Protein AF-A0A7C5K1Y5-F1 (afdb_monomer)

InterPro domains:
  IPR007197 Radical SAM [PF04055] (122-195)
  IPR007197 Radical SAM [SFLDS00029] (122-198)
  IPR013785 Aldolase-type TIM barrel [G3DSA:3.20.20.70] (110-202)
  IPR050377 Radical SAM PqqA peptide cyclase/Mycofactocin maturase MftC-like [PTHR11228] (97-195)
  IPR058240 Radical SAM superfamily [SSF102114] (110-197)

Sequence (202 aa):
MMRIKLPNSYFEESDNSIRLIWRNTLYADFEKSLLEKAIKRKFKIKPEISVEDGYLTVNTENEEIEKFVAFLIQSHLGEFLKSKYTRRKVLYIHEGMGVPLLGYNGFGLIDRGTNLIQVRGSTGCNLSCIFCSVDEGPYSRTRLLDYVVDVDYLLKWFDEVARFKGKGLEAHLDGQGEPLLYPFIVELVQGLRENPNVSVIS

Organism: Thermococcus litoralis (NCBI:txid2265)

Mean predicted aligned error: 4.27 Å

Structure (mmCIF, N/CA/C/O backbone):
data_AF-A0A7C5K1Y5-F1
#
_entry.id   AF-A0A7C5K1Y5-F1
#
loop_
_atom_site.group_PDB
_atom_site.id
_atom_site.type_symbol
_atom_site.label_atom_id
_atom_site.label_alt_id
_atom_site.label_comp_id
_atom_site.label_asym_id
_atom_site.label_entity_id
_atom_site.label_seq_id
_atom_site.pdbx_PDB_ins_code
_atom_site.Cartn_x
_atom_site.Cartn_y
_atom_site.Cartn_z
_atom_site.occupancy
_atom_site.B_iso_or_equiv
_atom_site.auth_seq_id
_atom_site.auth_comp_id
_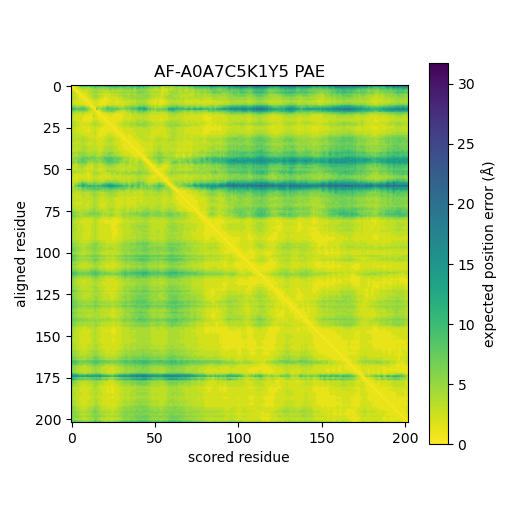atom_site.auth_asym_id
_atom_site.auth_atom_id
_atom_site.pdbx_PDB_model_num
ATOM 1 N N . MET A 1 1 ? 18.154 -16.530 -24.074 1.00 73.25 1 MET A N 1
ATOM 2 C CA . MET A 1 1 ? 17.463 -15.266 -23.721 1.00 73.25 1 MET A CA 1
ATOM 3 C C . MET A 1 1 ? 17.181 -15.306 -22.228 1.00 73.25 1 MET A C 1
ATOM 5 O O . MET A 1 1 ? 16.604 -16.293 -21.783 1.00 73.25 1 MET A O 1
ATOM 9 N N . MET A 1 2 ? 17.622 -14.319 -21.441 1.00 84.06 2 MET A N 1
ATOM 10 C CA . MET A 1 2 ? 17.370 -14.338 -19.990 1.00 84.06 2 MET A CA 1
ATOM 11 C C . MET A 1 2 ? 15.962 -13.827 -19.673 1.00 84.06 2 MET A C 1
ATOM 13 O O . MET A 1 2 ? 15.481 -12.912 -20.342 1.00 84.06 2 MET A O 1
ATOM 17 N N . ARG A 1 3 ? 15.337 -14.383 -18.628 1.00 88.19 3 ARG A N 1
ATOM 18 C CA . ARG A 1 3 ? 14.020 -13.973 -18.120 1.00 88.19 3 ARG A CA 1
ATOM 19 C C . ARG A 1 3 ? 14.159 -13.498 -16.680 1.00 88.19 3 ARG A C 1
ATOM 21 O O . ARG A 1 3 ? 14.550 -14.275 -15.820 1.00 88.19 3 ARG A O 1
ATOM 28 N N . ILE A 1 4 ? 13.802 -12.248 -16.418 1.00 86.62 4 ILE A N 1
ATOM 29 C CA . ILE A 1 4 ? 13.920 -11.610 -15.106 1.00 86.62 4 ILE A CA 1
ATOM 30 C C . ILE A 1 4 ? 12.525 -11.463 -14.497 1.00 86.62 4 ILE A C 1
ATOM 32 O O . ILE A 1 4 ? 11.588 -11.003 -15.158 1.00 86.62 4 ILE A O 1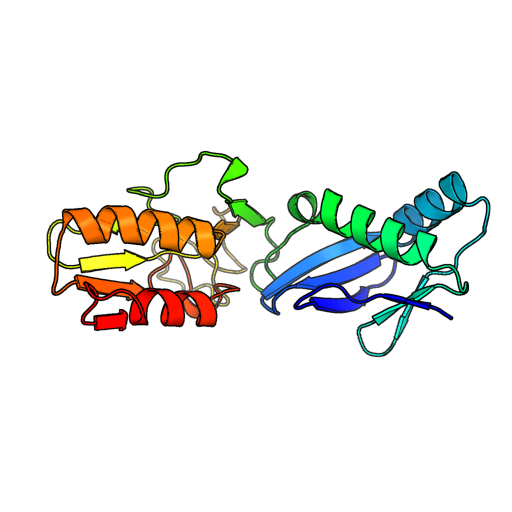
ATOM 36 N N . LYS A 1 5 ? 12.390 -11.824 -13.217 1.00 87.94 5 LYS A N 1
ATOM 37 C CA . LYS A 1 5 ? 11.168 -11.630 -12.429 1.00 87.94 5 LYS A CA 1
ATOM 38 C C . LYS A 1 5 ? 11.516 -11.160 -11.023 1.00 87.94 5 LYS A C 1
ATOM 40 O O . LYS A 1 5 ? 12.382 -11.739 -10.376 1.00 87.94 5 LYS A O 1
ATOM 45 N N . LEU A 1 6 ? 10.825 -10.127 -10.543 1.00 88.56 6 LEU A N 1
ATOM 46 C CA . LEU A 1 6 ? 10.972 -9.659 -9.165 1.00 88.56 6 LEU A CA 1
ATOM 47 C C . LEU A 1 6 ? 9.906 -10.302 -8.255 1.00 88.56 6 LEU A C 1
ATOM 49 O O . LEU A 1 6 ? 8.839 -10.703 -8.742 1.00 88.56 6 LEU A O 1
ATOM 53 N N . PRO A 1 7 ? 10.151 -10.404 -6.937 1.00 89.69 7 PRO A N 1
ATOM 54 C CA . PRO A 1 7 ? 9.187 -10.977 -6.001 1.00 89.69 7 PRO A CA 1
ATOM 55 C C . PRO A 1 7 ? 7.825 -10.276 -6.055 1.00 89.69 7 PRO A C 1
ATOM 57 O O . PRO A 1 7 ? 7.751 -9.048 -6.088 1.00 89.69 7 PRO A O 1
ATOM 60 N N . ASN A 1 8 ? 6.745 -11.064 -6.031 1.00 92.62 8 ASN A N 1
ATOM 61 C CA . ASN A 1 8 ? 5.361 -10.571 -6.033 1.00 92.62 8 ASN A CA 1
ATOM 62 C C . ASN A 1 8 ? 5.063 -9.568 -7.160 1.00 92.62 8 ASN A C 1
ATOM 64 O O . ASN A 1 8 ? 4.334 -8.592 -6.964 1.00 92.62 8 ASN A O 1
ATOM 68 N N . SER A 1 9 ? 5.661 -9.788 -8.331 1.00 95.00 9 SER A N 1
ATOM 69 C CA . SER A 1 9 ? 5.542 -8.882 -9.467 1.00 95.00 9 SER A CA 1
ATOM 70 C C . SER A 1 9 ? 5.491 -9.610 -10.807 1.00 95.00 9 SER A C 1
ATOM 72 O O . SER A 1 9 ? 5.842 -10.791 -10.912 1.00 95.00 9 SER A O 1
ATOM 74 N N . TYR A 1 10 ? 5.066 -8.873 -11.825 1.00 95.25 10 TYR A N 1
ATOM 75 C CA . TYR A 1 10 ? 5.173 -9.236 -13.232 1.00 95.25 10 TYR A CA 1
ATOM 76 C C . TYR A 1 10 ? 5.361 -7.972 -14.073 1.00 95.25 10 TYR A C 1
ATOM 78 O O . TYR A 1 10 ? 5.126 -6.859 -13.601 1.00 95.25 10 TYR A O 1
ATOM 86 N N . PHE A 1 11 ? 5.805 -8.146 -15.311 1.00 95.38 11 PHE A N 1
ATOM 87 C CA . PHE A 1 11 ? 6.021 -7.057 -16.254 1.00 95.38 11 PHE A CA 1
ATOM 88 C C . PHE A 1 11 ? 4.914 -6.995 -17.312 1.00 95.38 11 PHE A C 1
ATOM 90 O O . PHE A 1 11 ? 4.388 -8.021 -17.731 1.00 95.38 11 PHE A O 1
ATOM 97 N N . GLU A 1 12 ? 4.581 -5.792 -17.762 1.00 95.00 12 GLU A N 1
ATOM 98 C CA . GLU A 1 12 ? 3.696 -5.514 -18.893 1.00 95.00 12 GLU A CA 1
ATOM 99 C C . GLU A 1 12 ? 4.423 -4.597 -19.885 1.00 95.00 12 GLU A C 1
ATOM 101 O O . GLU A 1 12 ? 5.222 -3.733 -19.503 1.00 95.00 12 GLU A O 1
ATOM 106 N N . GLU A 1 13 ? 4.144 -4.770 -21.173 1.00 91.75 13 GLU A N 1
ATOM 107 C CA . GLU A 1 13 ? 4.670 -3.896 -22.218 1.00 91.75 13 GLU A CA 1
ATOM 108 C C . GLU A 1 13 ? 3.829 -2.617 -22.322 1.00 91.75 13 GLU A C 1
ATOM 110 O O . GLU A 1 13 ? 2.600 -2.664 -22.278 1.00 91.75 13 GLU A O 1
ATOM 115 N N . SER A 1 14 ? 4.484 -1.460 -22.435 1.00 85.69 14 SER A N 1
ATOM 116 C CA . SER A 1 14 ? 3.811 -0.161 -22.486 1.00 85.69 14 SER A CA 1
ATOM 117 C C . SER A 1 14 ? 4.550 0.782 -23.432 1.00 85.69 14 SER A C 1
ATOM 119 O O . SER A 1 14 ? 5.413 1.528 -22.987 1.00 85.69 14 SER A O 1
ATOM 121 N N . ASP A 1 15 ? 4.210 0.790 -24.722 1.00 81.75 15 ASP A N 1
ATOM 122 C CA . ASP A 1 15 ? 4.839 1.610 -25.773 1.00 81.75 15 ASP A CA 1
ATOM 123 C C . ASP A 1 15 ? 6.384 1.687 -25.651 1.00 81.75 15 ASP A C 1
ATOM 125 O O . ASP A 1 15 ? 7.101 0.736 -25.977 1.00 81.75 15 ASP A O 1
ATOM 129 N N . ASN A 1 16 ? 6.910 2.806 -25.136 1.00 88.69 16 ASN A N 1
ATOM 130 C CA . ASN A 1 16 ? 8.347 3.081 -24.976 1.00 88.69 16 ASN A CA 1
ATOM 131 C C . ASN A 1 16 ? 8.924 2.688 -23.600 1.00 88.69 16 ASN A C 1
ATOM 133 O O . ASN A 1 16 ? 10.108 2.908 -23.319 1.00 88.69 16 ASN A O 1
ATOM 137 N N . SER A 1 17 ? 8.097 2.100 -22.747 1.00 92.75 17 SER A N 1
ATOM 138 C CA . SER A 1 17 ? 8.393 1.742 -21.367 1.00 92.75 17 SER A CA 1
ATOM 139 C C . SER A 1 17 ? 8.039 0.287 -21.082 1.00 92.75 17 SER A C 1
ATOM 141 O O . SER A 1 17 ? 7.279 -0.372 -21.792 1.00 92.75 17 SER A O 1
ATOM 143 N N . ILE A 1 18 ? 8.612 -0.216 -20.002 1.00 93.69 18 ILE A N 1
ATOM 144 C CA . ILE A 1 18 ? 8.248 -1.477 -19.381 1.00 93.69 18 ILE A CA 1
ATOM 145 C C . ILE A 1 18 ? 7.576 -1.137 -18.064 1.00 93.69 18 ILE A C 1
ATOM 147 O O . ILE A 1 18 ? 8.137 -0.413 -17.238 1.00 93.69 18 ILE A O 1
ATOM 151 N N . ARG A 1 19 ? 6.372 -1.661 -17.872 1.00 95.62 19 ARG A N 1
ATOM 152 C CA . ARG A 1 19 ? 5.621 -1.494 -16.639 1.00 95.62 19 ARG A CA 1
ATOM 153 C C . ARG A 1 19 ? 5.890 -2.677 -15.728 1.00 95.62 19 ARG A C 1
ATOM 155 O O . ARG A 1 19 ? 5.591 -3.810 -16.078 1.00 95.62 19 ARG A O 1
ATOM 162 N N . LEU A 1 20 ? 6.420 -2.420 -14.543 1.00 96.12 20 LEU A N 1
ATOM 163 C CA . LEU A 1 20 ? 6.426 -3.389 -13.456 1.00 96.12 20 LEU A CA 1
ATOM 164 C C . LEU A 1 20 ? 5.098 -3.272 -12.710 1.00 96.12 20 LEU A C 1
ATOM 166 O O . LEU A 1 20 ? 4.802 -2.204 -12.181 1.00 96.12 20 LEU A O 1
ATOM 170 N N . ILE A 1 21 ? 4.331 -4.355 -12.619 1.00 96.50 21 ILE A N 1
ATOM 171 C CA . ILE A 1 21 ? 3.207 -4.473 -11.691 1.00 96.50 21 ILE A CA 1
ATOM 172 C C . ILE A 1 21 ? 3.703 -5.153 -10.421 1.00 96.50 21 ILE A C 1
ATOM 174 O O . ILE A 1 21 ? 4.186 -6.282 -10.465 1.00 96.50 21 ILE A O 1
ATOM 178 N N . TRP A 1 22 ? 3.552 -4.489 -9.280 1.00 95.75 22 TRP A N 1
ATOM 179 C CA . TRP A 1 22 ? 3.935 -5.011 -7.973 1.00 95.75 22 TRP A CA 1
ATOM 180 C C . TRP A 1 22 ? 2.702 -5.190 -7.093 1.00 95.75 22 TRP A C 1
ATOM 182 O O . TRP A 1 22 ? 1.870 -4.287 -6.984 1.00 95.75 22 TRP A O 1
ATOM 192 N N . ARG A 1 23 ? 2.564 -6.375 -6.483 1.00 94.44 23 ARG A N 1
ATOM 193 C CA . ARG A 1 23 ? 1.450 -6.720 -5.580 1.00 94.44 23 ARG A CA 1
ATOM 194 C C . ARG A 1 23 ? 0.056 -6.465 -6.188 1.00 94.44 23 ARG A C 1
ATOM 196 O O . ARG A 1 23 ? -0.907 -6.238 -5.468 1.00 94.44 23 ARG A O 1
ATOM 203 N N . ASN A 1 24 ? -0.062 -6.503 -7.518 1.00 94.00 24 ASN A N 1
ATOM 204 C CA . ASN A 1 24 ? -1.270 -6.256 -8.327 1.00 94.00 24 ASN A CA 1
ATOM 205 C C . ASN A 1 24 ? -1.880 -4.843 -8.270 1.00 94.00 24 ASN A C 1
ATOM 207 O O . ASN A 1 24 ? -2.545 -4.442 -9.229 1.00 94.00 24 ASN A O 1
ATOM 211 N N .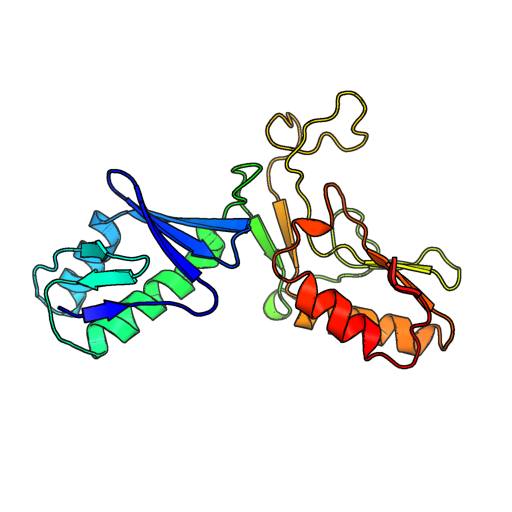 THR A 1 25 ? -1.682 -4.092 -7.189 1.00 95.81 25 THR A N 1
ATOM 212 C CA . THR A 1 25 ? -2.308 -2.779 -6.964 1.00 95.81 25 THR A CA 1
ATOM 213 C C . THR A 1 25 ? -1.376 -1.607 -7.261 1.00 95.81 25 THR A C 1
ATOM 215 O O . THR A 1 25 ? -1.848 -0.483 -7.451 1.00 95.81 25 THR A O 1
ATOM 218 N N . LEU A 1 26 ? -0.070 -1.862 -7.362 1.00 97.06 26 LEU A N 1
ATOM 219 C CA . LEU A 1 26 ? 0.956 -0.856 -7.602 1.00 97.06 26 LEU A CA 1
ATOM 220 C C . LEU A 1 26 ? 1.666 -1.107 -8.927 1.00 97.06 26 LEU A C 1
ATOM 222 O O . LEU A 1 26 ? 1.804 -2.249 -9.369 1.00 97.06 26 LEU A O 1
ATOM 226 N N . TYR A 1 27 ? 2.137 -0.038 -9.558 1.00 96.88 27 TYR A N 1
ATOM 227 C CA . TYR A 1 27 ? 2.949 -0.147 -10.760 1.00 96.88 27 TYR A CA 1
ATOM 228 C C . TYR A 1 27 ? 4.047 0.910 -10.830 1.00 96.88 27 TYR A C 1
ATOM 230 O O . TYR A 1 27 ? 3.950 1.963 -10.202 1.00 96.88 27 TYR A O 1
ATOM 238 N N . ALA A 1 28 ? 5.083 0.630 -11.614 1.00 96.31 28 ALA A N 1
ATOM 239 C CA . ALA A 1 28 ? 6.141 1.572 -11.949 1.00 96.31 28 ALA A CA 1
ATOM 240 C C . ALA A 1 28 ? 6.512 1.424 -13.427 1.00 96.31 28 ALA A C 1
ATOM 242 O O . ALA A 1 28 ? 6.713 0.310 -13.910 1.00 96.31 28 ALA A O 1
ATOM 243 N N . ASP A 1 29 ? 6.597 2.547 -14.136 1.00 95.00 29 ASP A N 1
ATOM 244 C CA . ASP A 1 29 ? 6.971 2.582 -15.550 1.00 95.00 29 ASP A CA 1
ATOM 245 C C . ASP A 1 29 ? 8.459 2.928 -15.678 1.00 95.00 29 ASP A C 1
ATOM 247 O O . ASP A 1 29 ? 8.909 3.953 -15.168 1.00 95.00 29 ASP A O 1
ATOM 251 N N . PHE A 1 30 ? 9.213 2.088 -16.385 1.00 93.31 30 PHE A N 1
ATOM 252 C CA . PHE A 1 30 ? 10.635 2.280 -16.665 1.00 93.31 30 PHE A CA 1
ATOM 253 C C . PHE A 1 30 ? 10.844 2.444 -18.165 1.00 93.31 30 PHE A C 1
ATOM 255 O O . PHE A 1 30 ? 10.493 1.555 -18.939 1.00 93.31 30 PHE A O 1
ATOM 262 N N . GLU A 1 31 ? 11.447 3.549 -18.599 1.00 92.44 31 GLU A N 1
ATOM 263 C CA . GLU A 1 31 ? 11.773 3.720 -20.016 1.00 92.44 31 GLU A CA 1
ATOM 264 C C . GLU A 1 31 ? 12.756 2.641 -20.486 1.00 92.44 31 GLU A C 1
ATOM 266 O O . GLU A 1 31 ? 13.828 2.460 -19.895 1.00 92.44 31 GLU A O 1
ATOM 271 N N . LYS A 1 32 ? 12.450 1.985 -21.613 1.00 91.25 32 LYS A N 1
ATOM 272 C CA . LYS A 1 32 ? 13.349 0.987 -22.221 1.00 91.25 32 LYS A CA 1
ATOM 273 C C . LYS A 1 32 ? 14.728 1.583 -22.491 1.00 91.25 32 LYS A C 1
ATOM 275 O O . LYS A 1 32 ? 15.751 0.996 -22.144 1.00 91.25 32 LYS A O 1
ATOM 280 N N . SER A 1 33 ? 14.748 2.817 -23.002 1.00 90.69 33 SER A N 1
ATOM 281 C CA . SER A 1 33 ? 15.982 3.533 -23.331 1.00 90.69 33 SER A CA 1
ATOM 282 C C . SER A 1 33 ? 16.898 3.736 -22.118 1.00 90.69 33 SER A C 1
ATOM 284 O O . SER A 1 33 ? 18.122 3.706 -22.260 1.00 90.69 33 SER A O 1
ATOM 286 N N . LEU A 1 34 ? 16.328 3.928 -20.924 1.00 89.62 34 LEU A N 1
ATOM 287 C CA . LEU A 1 34 ? 17.082 4.106 -19.686 1.00 89.62 34 LEU A CA 1
ATOM 288 C C . LEU A 1 34 ? 17.785 2.801 -19.298 1.00 89.62 34 LEU A C 1
ATOM 290 O O . LEU A 1 34 ? 18.993 2.802 -19.047 1.00 89.62 34 LEU A O 1
ATOM 294 N N . LEU A 1 35 ? 17.042 1.691 -19.306 1.00 89.62 35 LEU A N 1
ATOM 295 C CA . LEU A 1 35 ? 17.557 0.363 -18.974 1.00 89.62 35 LEU A CA 1
ATOM 296 C C . LEU A 1 35 ? 18.632 -0.082 -19.977 1.00 89.62 35 LEU A C 1
ATOM 298 O O . LEU A 1 35 ? 19.729 -0.482 -19.582 1.00 89.62 35 LEU A O 1
ATOM 302 N N . GLU A 1 36 ? 18.373 0.077 -21.276 1.00 91.19 36 GLU A N 1
ATOM 303 C CA . GLU A 1 36 ? 19.325 -0.266 -22.336 1.00 91.19 36 GLU A CA 1
ATOM 304 C C . GLU A 1 36 ? 20.624 0.541 -22.230 1.00 91.19 36 GLU A C 1
ATOM 306 O O . GLU A 1 36 ? 21.720 -0.019 -22.331 1.00 91.19 36 GLU A O 1
ATOM 311 N N . LYS A 1 37 ? 20.531 1.857 -21.978 1.00 91.50 37 LYS A N 1
ATOM 312 C CA . LYS A 1 37 ? 21.706 2.721 -21.771 1.00 91.50 37 LYS A CA 1
ATOM 313 C C . LYS A 1 37 ? 22.497 2.303 -20.533 1.00 91.50 37 LYS A C 1
ATOM 315 O O . LYS A 1 37 ? 23.730 2.282 -20.595 1.00 91.50 37 LYS A O 1
ATOM 320 N N . ALA A 1 38 ? 21.824 1.968 -19.431 1.00 90.56 38 ALA A N 1
ATOM 321 C CA . ALA A 1 38 ? 22.473 1.538 -18.193 1.00 90.56 38 ALA A CA 1
ATOM 322 C C . ALA A 1 38 ? 23.263 0.234 -18.394 1.00 90.56 38 ALA A C 1
ATOM 324 O O . ALA A 1 38 ? 24.447 0.164 -18.050 1.00 90.56 38 ALA A O 1
ATOM 325 N N . ILE A 1 39 ? 22.648 -0.763 -19.035 1.00 90.06 39 ILE A N 1
ATOM 326 C CA . ILE A 1 39 ? 23.292 -2.041 -19.366 1.00 90.06 39 ILE A CA 1
ATOM 327 C C . ILE A 1 39 ? 24.447 -1.820 -20.352 1.00 90.06 39 ILE A C 1
ATOM 329 O O . ILE A 1 39 ? 25.561 -2.281 -20.101 1.00 90.06 39 ILE A O 1
ATOM 333 N N . LYS A 1 40 ? 24.236 -1.053 -21.433 1.00 90.50 40 LYS A N 1
ATOM 334 C CA . LYS A 1 40 ? 25.284 -0.741 -22.420 1.00 90.50 40 LYS A CA 1
ATOM 335 C C . LYS A 1 40 ? 26.490 -0.061 -21.782 1.00 90.50 40 LYS A C 1
ATOM 337 O O . LYS A 1 40 ? 27.632 -0.376 -22.115 1.00 90.50 40 LYS A O 1
ATOM 342 N N . ARG A 1 41 ? 26.264 0.874 -20.856 1.00 90.94 41 ARG A N 1
ATOM 343 C CA . ARG A 1 41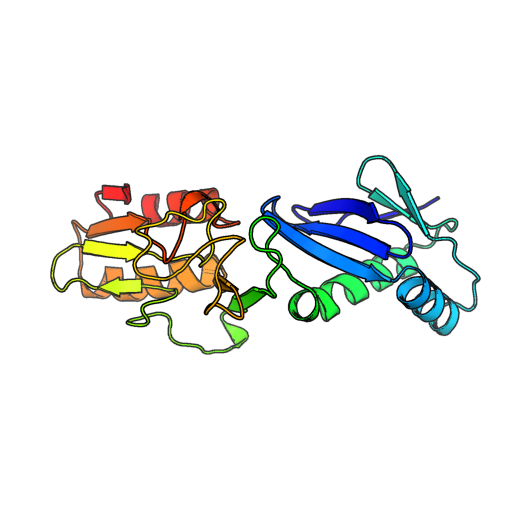 ? 27.344 1.589 -20.167 1.00 90.94 41 ARG A CA 1
ATOM 344 C C . ARG A 1 41 ? 28.196 0.646 -19.317 1.00 90.94 41 ARG A C 1
ATOM 346 O O . ARG A 1 41 ? 29.421 0.780 -19.359 1.00 90.94 41 ARG A O 1
ATOM 353 N N . LYS A 1 42 ? 27.559 -0.272 -18.581 1.00 90.06 42 LYS A N 1
ATOM 354 C CA . LYS A 1 42 ? 28.217 -1.179 -17.630 1.00 90.06 42 LYS A CA 1
ATOM 355 C C . LYS A 1 42 ? 28.859 -2.395 -18.303 1.00 90.06 42 LYS A C 1
ATOM 357 O O . LYS A 1 42 ? 30.010 -2.692 -18.018 1.00 90.06 42 LYS A O 1
ATOM 362 N N . PHE A 1 43 ? 28.150 -3.042 -19.225 1.00 89.31 43 PHE A N 1
ATOM 363 C CA . PHE A 1 43 ? 28.556 -4.319 -19.825 1.00 89.31 43 PHE A CA 1
ATOM 364 C C . PHE A 1 43 ? 29.061 -4.198 -21.270 1.00 89.31 43 PHE A C 1
ATOM 366 O O . PHE A 1 43 ? 29.472 -5.191 -21.855 1.00 89.31 43 PHE A O 1
ATOM 373 N N . LYS A 1 44 ? 29.039 -2.994 -21.864 1.00 87.81 44 LYS A N 1
ATOM 374 C CA . LYS A 1 44 ? 29.503 -2.715 -23.241 1.00 87.81 44 LYS A CA 1
ATOM 375 C C . LYS A 1 44 ? 28.793 -3.517 -24.342 1.00 87.81 44 LYS A C 1
ATOM 377 O O . LYS A 1 44 ? 29.294 -3.594 -25.458 1.00 87.81 44 LYS A O 1
ATOM 382 N N . ILE A 1 45 ? 27.597 -4.033 -24.062 1.00 87.75 45 ILE A N 1
ATOM 383 C CA . ILE A 1 45 ? 26.738 -4.724 -25.033 1.00 87.75 45 ILE A CA 1
ATOM 384 C C . ILE A 1 45 ? 25.595 -3.823 -25.517 1.00 87.75 45 ILE A C 1
ATOM 386 O O . ILE A 1 45 ? 25.267 -2.829 -24.871 1.00 87.75 45 ILE A O 1
ATOM 390 N N . LYS A 1 46 ? 24.963 -4.169 -26.644 1.00 84.62 46 LYS A N 1
ATOM 391 C CA . LYS A 1 46 ? 23.702 -3.555 -27.084 1.00 84.62 46 LYS A CA 1
ATOM 392 C C . LYS A 1 46 ? 22.547 -4.499 -26.715 1.00 84.62 46 LYS A C 1
ATOM 394 O O . LYS A 1 46 ? 22.285 -5.417 -27.489 1.00 84.62 46 LYS A O 1
ATOM 399 N N . PRO A 1 47 ? 21.920 -4.330 -25.539 1.00 86.12 47 PRO A N 1
ATOM 400 C CA . PRO A 1 47 ? 20.793 -5.166 -25.156 1.00 86.12 47 PRO A CA 1
ATOM 401 C C . PRO A 1 47 ? 19.549 -4.773 -25.953 1.00 86.12 47 PRO A C 1
ATOM 403 O O . PRO A 1 47 ? 19.401 -3.620 -26.357 1.00 86.12 47 PRO A O 1
ATOM 406 N N . GLU A 1 48 ? 18.659 -5.736 -26.121 1.00 87.44 48 GLU A N 1
ATOM 407 C CA . GLU A 1 48 ? 17.273 -5.532 -26.526 1.00 87.44 48 GLU A CA 1
ATOM 408 C C . GLU A 1 48 ? 16.391 -6.080 -25.409 1.00 87.44 48 GLU A C 1
ATOM 410 O O . GLU A 1 48 ? 16.650 -7.181 -24.905 1.00 87.44 48 GLU A O 1
ATOM 415 N N . ILE A 1 49 ? 15.419 -5.272 -24.985 1.00 89.44 49 ILE A N 1
ATOM 416 C CA . ILE A 1 49 ? 14.572 -5.556 -23.830 1.00 89.44 49 ILE A CA 1
ATOM 417 C C . ILE A 1 49 ? 13.111 -5.646 -24.276 1.00 89.44 49 ILE A C 1
ATOM 419 O O . ILE A 1 49 ? 12.578 -4.701 -24.861 1.00 89.44 49 ILE A O 1
ATOM 423 N N . SER A 1 50 ? 12.461 -6.758 -23.947 1.00 90.25 50 SER A N 1
ATOM 424 C CA . SER A 1 50 ? 11.044 -7.019 -24.224 1.00 90.25 50 SER A CA 1
ATOM 425 C C . SER A 1 50 ? 10.338 -7.603 -22.994 1.00 90.25 50 SER A C 1
ATOM 427 O O . SER A 1 50 ? 10.952 -7.774 -21.936 1.00 90.25 50 SER A O 1
ATOM 429 N N . VAL A 1 51 ? 9.030 -7.850 -23.097 1.00 92.38 51 VAL A N 1
ATOM 430 C CA . VAL A 1 51 ? 8.248 -8.525 -22.055 1.00 92.38 51 VAL A CA 1
ATOM 431 C C . VAL A 1 51 ? 7.573 -9.760 -22.646 1.00 92.38 51 VAL A C 1
ATOM 433 O O . VAL A 1 51 ? 6.838 -9.653 -23.621 1.00 92.38 51 VAL A O 1
ATOM 436 N N . GLU A 1 52 ? 7.777 -10.925 -22.030 1.00 92.31 52 GLU A N 1
ATOM 437 C CA . GLU A 1 52 ? 7.176 -12.198 -22.459 1.00 92.31 52 GLU A CA 1
ATOM 438 C C . GLU A 1 52 ? 6.606 -12.975 -21.259 1.00 92.31 52 GLU A C 1
ATOM 440 O O . GLU A 1 52 ? 7.315 -13.285 -20.296 1.00 92.31 52 GLU A O 1
ATOM 445 N N . ASP A 1 53 ? 5.309 -13.296 -21.303 1.00 89.31 53 ASP A N 1
ATOM 446 C CA . ASP A 1 53 ? 4.526 -13.958 -20.237 1.00 89.31 53 ASP A CA 1
ATOM 447 C C . ASP A 1 53 ? 4.676 -13.332 -18.836 1.00 89.31 53 ASP A C 1
ATOM 449 O O . ASP A 1 53 ? 4.725 -14.028 -17.819 1.00 89.31 53 ASP A O 1
ATOM 453 N N . GLY A 1 54 ? 4.800 -12.007 -18.755 1.00 91.00 54 GLY A N 1
ATOM 454 C CA . GLY A 1 54 ? 4.997 -11.314 -17.480 1.00 91.00 54 GLY A CA 1
ATOM 455 C C . GLY A 1 54 ? 6.443 -11.298 -16.975 1.00 91.00 54 GLY A C 1
ATOM 456 O O . GLY A 1 54 ? 6.692 -10.834 -15.859 1.00 91.00 54 GLY A O 1
ATOM 457 N N . TYR A 1 55 ? 7.396 -11.782 -17.773 1.00 91.56 55 TYR A N 1
ATOM 458 C CA . TYR A 1 55 ? 8.828 -11.706 -17.500 1.00 91.56 55 TYR A CA 1
ATOM 459 C C . TYR A 1 55 ? 9.465 -10.601 -18.326 1.00 91.56 55 TYR A C 1
ATOM 461 O O . TYR A 1 55 ? 9.102 -10.386 -19.478 1.00 91.56 55 TYR A O 1
ATOM 469 N N . LEU A 1 56 ? 10.468 -9.951 -17.749 1.00 91.44 56 LEU A N 1
ATOM 470 C CA . LEU A 1 56 ? 11.343 -9.050 -18.479 1.00 91.44 56 LEU A CA 1
ATOM 471 C C . LEU A 1 56 ? 12.400 -9.879 -19.214 1.00 91.44 56 LEU A C 1
ATOM 473 O O . LEU A 1 56 ? 13.189 -10.578 -18.576 1.00 91.44 56 LEU A O 1
ATOM 477 N N . THR A 1 57 ? 12.418 -9.813 -20.538 1.00 90.12 57 THR A N 1
ATOM 478 C CA . THR A 1 57 ? 13.343 -10.568 -21.384 1.00 90.12 57 THR A CA 1
ATOM 479 C C . THR A 1 57 ? 14.473 -9.684 -21.880 1.00 90.12 57 THR A C 1
ATOM 481 O O . THR A 1 57 ? 14.261 -8.548 -22.301 1.00 90.12 57 THR A O 1
ATOM 484 N N . VAL A 1 58 ? 15.696 -10.215 -21.838 1.00 88.31 58 VAL A N 1
ATOM 485 C CA . VAL A 1 58 ? 16.875 -9.566 -22.423 1.00 88.31 58 VAL A CA 1
ATOM 486 C C . VAL A 1 58 ? 17.544 -10.543 -23.383 1.00 88.31 58 VAL A C 1
ATOM 488 O O . VAL A 1 58 ? 17.768 -11.710 -23.047 1.00 88.31 58 VAL A O 1
ATOM 491 N N . ASN A 1 59 ? 17.901 -10.068 -24.577 1.00 85.94 59 ASN A N 1
ATOM 492 C CA . ASN A 1 59 ? 18.492 -10.853 -25.672 1.00 85.94 59 ASN A CA 1
ATOM 493 C C . ASN A 1 59 ? 19.918 -11.407 -25.416 1.00 85.94 59 ASN A C 1
ATOM 495 O O . ASN A 1 59 ? 20.633 -11.749 -26.354 1.00 85.94 59 ASN A O 1
ATOM 499 N N . THR A 1 60 ? 20.348 -11.508 -24.161 1.00 80.12 60 THR A N 1
ATOM 500 C CA . THR A 1 60 ? 21.672 -11.986 -23.745 1.00 80.12 60 THR A CA 1
ATOM 501 C C . THR A 1 60 ? 21.535 -12.989 -22.603 1.00 80.12 60 THR A C 1
ATOM 503 O O . THR A 1 60 ? 20.523 -12.999 -21.906 1.00 80.12 60 THR A O 1
ATOM 506 N N . GLU A 1 61 ? 22.537 -13.839 -22.409 1.00 75.94 61 GLU A N 1
ATOM 507 C CA . GLU A 1 61 ? 22.601 -14.809 -21.312 1.00 75.94 61 GLU A CA 1
ATOM 508 C C . GLU A 1 61 ? 23.783 -14.448 -20.417 1.00 75.94 61 GLU A C 1
ATOM 510 O O . GLU A 1 61 ? 24.917 -14.863 -20.640 1.00 75.94 61 GLU A O 1
ATOM 515 N N . ASN A 1 62 ? 23.524 -13.578 -19.440 1.00 81.38 62 ASN A N 1
ATOM 516 C CA . ASN A 1 62 ? 24.515 -13.155 -18.461 1.00 81.38 62 ASN A CA 1
ATOM 517 C C . ASN A 1 62 ? 23.827 -12.865 -17.119 1.00 81.38 62 ASN A C 1
ATOM 519 O O . ASN A 1 62 ? 23.069 -11.903 -16.992 1.00 81.38 62 ASN A O 1
ATOM 523 N N . GLU A 1 63 ? 24.131 -13.687 -16.118 1.00 83.38 63 GLU A N 1
ATOM 524 C CA . GLU A 1 63 ? 23.548 -13.619 -14.772 1.00 83.38 63 GLU A CA 1
ATOM 525 C C . GLU A 1 63 ? 23.885 -12.306 -14.033 1.00 83.38 63 GLU A C 1
ATOM 527 O O . GLU A 1 63 ? 23.115 -11.821 -13.203 1.00 83.38 63 GLU A O 1
ATOM 532 N N . GLU A 1 64 ? 25.015 -11.663 -14.346 1.00 86.44 64 GLU A N 1
ATOM 533 C CA . GLU A 1 64 ? 25.354 -10.359 -13.762 1.00 86.44 64 GLU A CA 1
ATOM 534 C C . GLU A 1 64 ? 24.438 -9.242 -14.270 1.00 86.44 64 GLU A C 1
ATOM 536 O O . GLU A 1 64 ? 24.169 -8.280 -13.544 1.00 86.44 64 GLU A O 1
ATOM 541 N N . ILE A 1 65 ? 23.948 -9.361 -15.508 1.00 85.88 65 ILE A N 1
ATOM 542 C CA . ILE A 1 65 ? 23.003 -8.404 -16.089 1.00 85.88 65 ILE A CA 1
ATOM 543 C C . ILE A 1 65 ? 21.648 -8.548 -15.410 1.00 85.88 65 ILE A C 1
ATOM 545 O O . ILE A 1 65 ? 21.051 -7.530 -15.069 1.00 85.88 65 ILE A O 1
ATOM 549 N N . GLU A 1 66 ? 21.203 -9.775 -15.140 1.00 86.12 66 GLU A N 1
ATOM 550 C CA . GLU A 1 66 ? 19.983 -10.031 -14.370 1.00 86.12 66 GLU A CA 1
ATOM 551 C C . GLU A 1 66 ? 20.037 -9.336 -13.007 1.00 86.12 66 GLU A C 1
ATOM 553 O O . GLU A 1 66 ? 19.186 -8.498 -12.698 1.00 86.12 66 GLU A O 1
ATOM 558 N N . LYS A 1 67 ? 21.088 -9.612 -12.223 1.00 88.12 67 LYS A N 1
ATOM 559 C CA . LYS A 1 67 ? 21.283 -9.004 -10.896 1.00 88.12 67 LYS A CA 1
ATOM 560 C C . LYS A 1 67 ? 21.354 -7.482 -10.980 1.00 88.12 67 LYS A C 1
ATOM 562 O O . LYS A 1 67 ? 20.791 -6.787 -10.137 1.00 88.12 67 LYS A O 1
ATOM 567 N N . PHE A 1 68 ? 22.021 -6.949 -12.003 1.00 90.38 68 PHE A N 1
ATOM 568 C CA . PHE A 1 68 ? 22.126 -5.508 -12.208 1.00 90.38 68 PHE A CA 1
ATOM 569 C C . PHE A 1 68 ? 20.786 -4.854 -12.560 1.00 90.38 68 PHE A C 1
ATOM 571 O O . PHE A 1 68 ? 20.470 -3.803 -12.007 1.00 90.38 68 PHE A O 1
ATOM 578 N N . VAL A 1 69 ? 20.005 -5.450 -13.461 1.00 88.75 69 VAL A N 1
ATOM 579 C CA . VAL A 1 69 ? 18.691 -4.930 -13.861 1.00 88.75 69 VAL A CA 1
ATOM 580 C C . VAL A 1 69 ? 17.714 -5.009 -12.694 1.00 88.75 69 VAL A C 1
ATOM 582 O O . VAL A 1 69 ? 17.035 -4.024 -12.411 1.00 88.75 69 VAL A O 1
ATOM 585 N N . ALA A 1 70 ? 17.698 -6.129 -11.966 1.00 88.56 70 ALA A N 1
ATOM 586 C CA . ALA A 1 70 ? 16.897 -6.275 -10.757 1.00 88.56 70 ALA A CA 1
ATOM 587 C C . ALA A 1 70 ? 17.242 -5.193 -9.723 1.00 88.56 70 ALA A C 1
ATOM 589 O O . ALA A 1 70 ? 16.348 -4.506 -9.229 1.00 88.56 70 ALA A O 1
ATOM 590 N N . PHE A 1 71 ? 18.536 -4.979 -9.465 1.00 90.50 71 PHE A N 1
ATOM 591 C CA . PHE A 1 71 ? 19.012 -3.929 -8.567 1.00 90.50 71 PHE A CA 1
ATOM 592 C C . PHE A 1 71 ? 18.604 -2.524 -9.034 1.00 90.50 71 PHE A C 1
ATOM 594 O O . PHE A 1 71 ? 18.153 -1.713 -8.226 1.00 90.50 71 PHE A O 1
ATOM 601 N N . LEU A 1 72 ? 18.739 -2.223 -10.329 1.00 89.88 72 LEU A N 1
ATOM 602 C CA . LEU A 1 72 ? 18.386 -0.920 -10.895 1.00 89.88 72 LEU A CA 1
ATOM 603 C C . LEU A 1 72 ? 16.888 -0.627 -10.738 1.00 89.88 72 LEU A C 1
ATOM 605 O O . LEU A 1 72 ? 16.519 0.457 -10.294 1.00 89.88 72 LEU A O 1
ATOM 609 N N . ILE A 1 73 ? 16.035 -1.605 -11.053 1.00 90.38 73 ILE A N 1
ATOM 610 C CA . ILE A 1 73 ? 14.582 -1.485 -10.897 1.00 90.38 73 ILE A CA 1
ATOM 611 C C . ILE A 1 73 ? 14.223 -1.279 -9.423 1.00 90.38 73 ILE A C 1
ATOM 613 O O . ILE A 1 73 ? 13.487 -0.350 -9.104 1.00 90.38 73 ILE A O 1
ATOM 617 N N . GLN A 1 74 ? 14.778 -2.091 -8.517 1.00 87.50 74 GLN A N 1
ATOM 618 C CA . GLN A 1 74 ? 14.526 -1.974 -7.076 1.00 87.50 74 GLN A CA 1
ATOM 619 C C . GLN A 1 74 ? 14.963 -0.613 -6.514 1.00 87.50 74 GLN A C 1
ATOM 621 O O . GLN A 1 74 ? 14.216 0.001 -5.757 1.00 87.50 74 GLN A O 1
ATOM 626 N N . SER A 1 75 ? 16.129 -0.109 -6.927 1.00 87.50 75 SER A N 1
ATOM 627 C CA . SER A 1 75 ? 16.682 1.162 -6.436 1.00 87.50 75 SER A CA 1
ATOM 628 C C . SER A 1 75 ? 15.845 2.379 -6.844 1.00 87.50 75 SER A C 1
ATOM 630 O O . SER A 1 75 ? 15.804 3.365 -6.114 1.00 87.50 75 SER A O 1
ATOM 632 N N . HIS A 1 76 ? 15.162 2.315 -7.991 1.00 88.25 76 HIS A N 1
ATOM 633 C CA . HIS A 1 76 ? 14.296 3.392 -8.488 1.00 88.25 76 HIS A CA 1
ATOM 63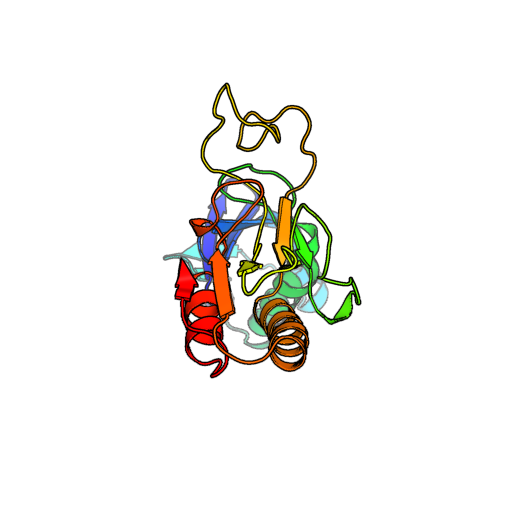4 C C . HIS A 1 76 ? 12.806 3.152 -8.218 1.00 88.25 76 HIS A C 1
ATOM 636 O O . HIS A 1 76 ? 11.983 4.018 -8.518 1.00 88.25 76 HIS A O 1
ATOM 642 N N . LEU A 1 77 ? 12.436 2.007 -7.633 1.00 86.75 77 LEU A N 1
ATOM 643 C CA . LEU A 1 77 ? 11.036 1.625 -7.481 1.00 86.75 77 LEU A CA 1
ATOM 644 C C . LEU A 1 77 ? 10.250 2.676 -6.693 1.00 86.75 77 LEU A C 1
ATOM 646 O O . LEU A 1 77 ? 9.212 3.124 -7.163 1.00 86.75 77 LEU A O 1
ATOM 650 N N . GLY A 1 78 ? 10.777 3.132 -5.553 1.00 83.50 78 GLY A N 1
ATOM 651 C CA . GLY A 1 78 ? 10.122 4.148 -4.719 1.00 83.50 78 GLY A CA 1
ATOM 652 C C . GLY A 1 78 ? 9.946 5.512 -5.399 1.00 83.50 78 GLY A C 1
ATOM 653 O O . GLY A 1 78 ? 9.056 6.276 -5.033 1.00 83.50 78 GLY A O 1
ATOM 654 N N . GLU A 1 79 ? 10.754 5.830 -6.412 1.00 87.81 79 GLU A N 1
ATOM 655 C CA . GLU A 1 79 ? 10.639 7.086 -7.157 1.00 87.81 79 GLU A CA 1
ATOM 656 C C . GLU A 1 79 ? 9.477 7.053 -8.158 1.00 87.81 79 GLU A C 1
ATOM 658 O O . GLU A 1 79 ? 8.759 8.050 -8.308 1.00 87.81 79 GLU A O 1
ATOM 663 N N . PHE A 1 80 ? 9.285 5.905 -8.814 1.00 93.62 80 PHE A N 1
ATOM 664 C CA . PHE A 1 80 ? 8.331 5.721 -9.911 1.00 93.62 80 PHE A CA 1
ATOM 665 C C . PHE A 1 80 ? 7.035 5.016 -9.509 1.00 93.62 80 PHE A C 1
ATOM 667 O O . PHE A 1 80 ? 6.131 4.907 -10.340 1.00 93.62 80 PHE A O 1
ATOM 674 N N . LEU A 1 81 ? 6.928 4.562 -8.259 1.00 96.12 81 LEU A N 1
ATOM 675 C CA . LEU A 1 81 ? 5.770 3.829 -7.763 1.00 96.12 81 LEU A CA 1
ATOM 676 C C . LEU A 1 81 ? 4.488 4.661 -7.863 1.00 96.12 81 LEU A C 1
ATOM 678 O O . LEU A 1 81 ? 4.426 5.815 -7.426 1.00 96.12 81 LEU A O 1
ATOM 682 N N . LYS A 1 82 ? 3.443 4.052 -8.417 1.00 97.50 82 LYS A N 1
ATOM 683 C CA . LYS A 1 82 ? 2.110 4.630 -8.583 1.00 97.50 82 LYS A CA 1
ATOM 684 C C . LYS A 1 82 ? 1.029 3.617 -8.234 1.00 97.50 82 LYS A C 1
ATOM 686 O O . LYS A 1 82 ? 1.222 2.408 -8.350 1.00 97.50 82 LYS A O 1
ATOM 691 N N . SER A 1 83 ? -0.136 4.125 -7.848 1.00 97.06 83 SER A N 1
ATOM 692 C CA . SER A 1 83 ? -1.340 3.316 -7.644 1.00 97.06 83 SER A CA 1
ATOM 693 C C . SER A 1 83 ? -2.010 3.006 -8.981 1.00 97.06 83 SER A C 1
ATOM 695 O O . SER A 1 83 ? -2.252 3.912 -9.780 1.00 97.06 83 SER A O 1
ATOM 697 N N . LYS A 1 84 ? -2.364 1.738 -9.226 1.00 96.69 84 LYS A N 1
ATOM 698 C CA . LYS A 1 84 ? -3.070 1.306 -10.448 1.00 96.69 84 LYS A CA 1
ATOM 699 C C . LYS A 1 84 ? -4.463 1.929 -10.570 1.00 96.69 84 LYS A C 1
ATOM 701 O O . LYS A 1 84 ? -4.954 2.128 -11.680 1.00 96.69 84 LYS A O 1
ATOM 706 N N . TYR A 1 85 ? -5.082 2.257 -9.439 1.00 96.06 85 TYR A N 1
ATOM 707 C CA . TYR A 1 85 ? -6.439 2.791 -9.385 1.00 96.06 85 TYR A CA 1
ATOM 708 C C . TYR A 1 85 ? -6.459 4.301 -9.603 1.00 96.06 85 TYR A C 1
ATOM 710 O O . TYR A 1 85 ? -7.193 4.802 -10.450 1.00 96.06 85 TYR A O 1
ATOM 718 N N . THR A 1 86 ? -5.616 5.029 -8.876 1.00 96.94 86 THR A N 1
ATOM 719 C CA . THR A 1 86 ? -5.663 6.497 -8.829 1.00 96.94 86 THR A CA 1
ATOM 720 C C . THR A 1 86 ? -4.659 7.150 -9.779 1.00 96.94 86 THR A C 1
ATOM 722 O O . THR A 1 86 ? -4.776 8.335 -10.079 1.00 96.94 86 THR A O 1
ATOM 725 N N . ARG A 1 87 ? -3.658 6.385 -10.248 1.00 96.75 87 ARG A N 1
ATOM 726 C CA . ARG A 1 87 ? -2.506 6.823 -11.062 1.00 96.75 87 ARG A CA 1
ATOM 727 C C . ARG A 1 87 ? -1.593 7.847 -10.384 1.00 96.75 87 ARG A C 1
ATOM 729 O O . ARG A 1 87 ? -0.648 8.333 -11.012 1.00 96.75 87 ARG A O 1
ATOM 736 N N . ARG A 1 88 ? -1.843 8.173 -9.114 1.00 96.69 88 ARG A N 1
ATOM 737 C CA . ARG A 1 88 ? -1.008 9.091 -8.338 1.00 96.69 88 ARG A CA 1
ATOM 738 C C . ARG A 1 88 ? 0.285 8.415 -7.912 1.00 96.69 88 ARG A C 1
ATOM 740 O O . ARG A 1 88 ? 0.355 7.190 -7.794 1.00 96.69 88 ARG A O 1
ATOM 747 N N . LYS A 1 89 ? 1.306 9.243 -7.681 1.00 97.19 89 LYS A N 1
ATOM 748 C CA . LYS A 1 89 ? 2.568 8.806 -7.080 1.00 97.19 89 LYS A CA 1
ATOM 749 C C . LYS A 1 89 ? 2.294 8.240 -5.690 1.00 97.19 89 LYS A C 1
ATOM 751 O O . LYS A 1 89 ? 1.513 8.821 -4.937 1.00 97.19 89 LYS A O 1
ATOM 756 N N . VAL A 1 90 ? 2.954 7.137 -5.369 1.00 97.56 90 VAL A N 1
ATOM 757 C CA . VAL A 1 90 ? 2.878 6.490 -4.062 1.00 97.56 90 VAL A CA 1
ATOM 758 C C . VAL A 1 90 ? 4.109 6.851 -3.247 1.00 97.56 90 VAL A C 1
ATOM 760 O O . VAL A 1 90 ? 5.237 6.687 -3.710 1.00 97.56 90 VAL A O 1
ATOM 763 N N . LEU A 1 91 ? 3.895 7.320 -2.021 1.00 96.62 91 LEU A N 1
ATOM 764 C CA . LEU A 1 91 ? 4.930 7.362 -0.999 1.00 96.62 91 LEU A CA 1
ATOM 765 C C . LEU A 1 91 ? 4.888 6.050 -0.211 1.00 96.62 91 LEU A C 1
ATOM 767 O O . LEU A 1 91 ? 3.941 5.801 0.538 1.00 96.62 91 LEU A O 1
ATOM 771 N N . TYR A 1 92 ? 5.913 5.218 -0.397 1.00 96.56 92 TYR A N 1
ATOM 772 C CA . TYR A 1 92 ? 6.078 3.973 0.347 1.00 96.56 92 TYR A CA 1
ATOM 773 C C . TYR A 1 92 ? 6.750 4.248 1.694 1.00 96.56 92 TYR A C 1
ATOM 775 O O . TYR A 1 92 ? 7.923 4.614 1.735 1.00 96.56 92 TYR A O 1
ATOM 783 N N . ILE A 1 93 ? 6.004 4.100 2.786 1.00 96.94 93 ILE A N 1
ATOM 784 C CA . ILE A 1 93 ? 6.456 4.384 4.148 1.00 96.94 93 ILE A CA 1
ATOM 785 C C . ILE A 1 93 ? 6.985 3.101 4.770 1.00 96.94 93 ILE A C 1
ATOM 787 O O . ILE A 1 93 ? 6.222 2.176 5.024 1.00 96.94 93 ILE A O 1
ATOM 791 N N . HIS A 1 94 ? 8.279 3.066 5.061 1.00 96.25 94 HIS A N 1
ATOM 792 C CA . HIS A 1 94 ? 8.941 1.923 5.684 1.00 96.25 94 HIS A CA 1
ATOM 793 C C . HIS A 1 94 ? 9.759 2.363 6.901 1.00 96.25 94 HIS A C 1
ATOM 795 O O . HIS A 1 94 ? 10.014 3.552 7.101 1.00 96.25 94 HIS A O 1
ATOM 801 N N . GLU A 1 95 ? 10.209 1.395 7.699 1.00 96.69 95 GLU A N 1
ATOM 802 C CA . GLU A 1 95 ? 10.896 1.649 8.970 1.00 96.69 95 GLU A CA 1
ATOM 803 C C . GLU A 1 95 ? 12.107 2.586 8.844 1.00 96.69 95 GLU A C 1
ATOM 805 O O . GLU A 1 95 ? 12.302 3.472 9.673 1.00 96.69 95 GLU A O 1
ATOM 810 N N . GLY A 1 96 ? 12.886 2.444 7.768 1.00 96.00 96 GLY A N 1
ATOM 811 C CA . GLY A 1 96 ? 14.064 3.274 7.499 1.00 96.00 96 GLY A CA 1
ATOM 812 C C . GLY A 1 96 ? 13.776 4.773 7.342 1.00 96.00 96 GLY A C 1
ATOM 813 O O . GLY A 1 96 ? 14.705 5.571 7.430 1.00 96.00 96 GLY A O 1
ATOM 814 N N . MET A 1 97 ? 12.515 5.174 7.143 1.00 95.50 97 MET A N 1
ATOM 815 C CA . MET A 1 97 ? 12.118 6.586 7.125 1.00 95.50 97 MET A CA 1
ATOM 816 C C . MET A 1 97 ? 11.915 7.175 8.528 1.00 95.50 97 MET A C 1
ATOM 818 O O . MET A 1 97 ? 11.857 8.395 8.664 1.00 95.50 97 MET A O 1
ATOM 822 N N . GLY A 1 98 ? 11.763 6.339 9.563 1.00 95.88 98 GLY A N 1
ATOM 823 C CA . GLY A 1 98 ? 11.546 6.785 10.943 1.00 95.88 98 GLY A CA 1
ATOM 824 C C . GLY A 1 98 ? 10.254 7.583 11.164 1.00 95.88 98 GLY A C 1
ATOM 825 O O . GLY A 1 98 ? 10.165 8.340 12.127 1.00 95.88 98 GLY A O 1
ATOM 826 N N . VAL A 1 99 ? 9.266 7.453 10.271 1.00 96.75 99 VAL A N 1
ATOM 827 C CA . VAL A 1 99 ? 7.988 8.177 10.348 1.00 96.75 99 VAL A CA 1
ATOM 828 C C . VAL A 1 99 ? 7.076 7.503 11.378 1.00 96.75 99 VAL A C 1
ATOM 830 O O . VAL A 1 99 ? 6.720 6.343 11.179 1.00 96.75 99 VAL A O 1
ATOM 833 N N . PRO A 1 100 ? 6.635 8.201 12.442 1.00 97.12 100 PRO A N 1
ATOM 834 C CA . PRO A 1 100 ? 5.695 7.629 13.397 1.00 97.12 100 PRO A CA 1
ATOM 835 C C . PRO A 1 100 ? 4.380 7.214 12.737 1.00 97.12 100 PRO A C 1
ATOM 837 O O . PRO A 1 100 ? 3.825 7.965 11.933 1.00 97.12 100 PRO A O 1
ATOM 840 N N . LEU A 1 101 ? 3.860 6.043 13.111 1.00 97.94 101 LEU A N 1
ATOM 841 C CA . LEU A 1 101 ? 2.611 5.521 12.550 1.00 97.94 101 LEU A CA 1
ATOM 842 C C . LEU A 1 101 ? 1.396 5.734 13.457 1.00 97.94 101 LEU A C 1
ATOM 844 O O . LEU A 1 101 ? 0.315 5.304 13.092 1.00 97.94 101 LEU A O 1
ATOM 848 N N . LEU A 1 102 ? 1.515 6.387 14.614 1.00 97.31 102 LEU A N 1
ATOM 849 C CA . LEU A 1 102 ? 0.383 6.607 15.522 1.00 97.31 102 LEU A CA 1
ATOM 850 C C . LEU A 1 102 ? -0.185 8.031 15.396 1.00 97.31 102 LEU A C 1
ATOM 852 O O . LEU A 1 102 ? 0.536 9.011 15.564 1.00 97.31 102 LEU A O 1
ATOM 856 N N . GLY A 1 103 ? -1.495 8.144 15.161 1.00 94.44 103 GLY A N 1
ATOM 857 C CA . GLY A 1 103 ? -2.262 9.393 15.264 1.00 94.44 103 GLY A CA 1
ATOM 858 C C . GLY A 1 103 ? -2.453 10.178 13.962 1.00 94.44 103 GLY A C 1
ATOM 859 O O . GLY A 1 103 ? -3.273 11.096 13.926 1.00 94.44 103 GLY A O 1
ATOM 860 N N . TYR A 1 104 ? -1.758 9.826 12.877 1.00 94.81 104 TYR A N 1
ATOM 861 C CA . TYR A 1 104 ? -1.975 10.470 11.581 1.00 94.81 104 TYR A CA 1
ATOM 862 C C . TYR A 1 104 ? -3.204 9.903 10.860 1.00 94.81 104 TYR A C 1
ATOM 864 O O . TYR A 1 104 ? -3.375 8.698 10.721 1.00 94.81 104 TYR A O 1
ATOM 872 N N . ASN A 1 105 ? -4.058 10.783 10.334 1.00 91.88 105 ASN A N 1
ATOM 873 C CA . ASN A 1 105 ? -5.322 10.365 9.728 1.00 91.88 105 ASN A CA 1
ATOM 874 C C . ASN A 1 105 ? -5.179 9.647 8.370 1.00 91.88 105 ASN A C 1
ATOM 876 O O . ASN A 1 105 ? -6.111 8.966 7.964 1.00 91.88 105 ASN A O 1
ATOM 880 N N . GLY A 1 106 ? -4.087 9.792 7.624 1.00 92.69 106 GLY A N 1
ATOM 881 C CA . GLY A 1 106 ? -3.982 9.164 6.298 1.00 92.69 106 GLY A CA 1
ATOM 882 C C . GLY A 1 106 ? -3.592 7.686 6.341 1.00 92.69 106 GLY A C 1
ATOM 883 O O . GLY A 1 106 ? -4.115 6.889 5.572 1.00 92.69 106 GLY A O 1
ATOM 884 N N . PHE A 1 107 ? -2.690 7.319 7.243 1.00 96.00 107 PHE A N 1
ATOM 885 C CA . PHE A 1 107 ? -2.047 6.008 7.286 1.00 96.00 107 PHE A CA 1
ATOM 886 C C . PHE A 1 107 ? -1.599 5.684 8.714 1.00 96.00 1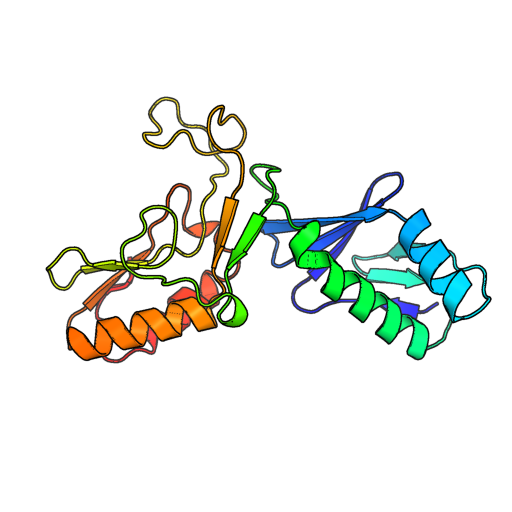07 PHE A C 1
ATOM 888 O O . PHE A 1 107 ? -1.512 6.578 9.554 1.00 96.00 107 PHE A O 1
ATOM 895 N N . GLY A 1 108 ? -1.258 4.423 8.967 1.00 97.94 108 GLY A N 1
ATOM 896 C CA . GLY A 1 108 ? -0.792 3.962 10.267 1.00 97.94 108 GLY A CA 1
ATOM 897 C C . GLY A 1 108 ? -1.945 3.530 11.167 1.00 97.94 108 GLY A C 1
ATOM 898 O O . GLY A 1 108 ? -2.814 2.770 10.754 1.00 97.94 108 GLY A O 1
ATOM 899 N N . LEU A 1 109 ? -1.937 3.989 12.410 1.00 98.25 109 LEU A N 1
ATOM 900 C CA . LEU A 1 109 ? -2.806 3.549 13.487 1.00 98.25 109 LEU A CA 1
ATOM 901 C C . LEU A 1 109 ? -3.522 4.742 14.111 1.00 98.25 109 LEU A C 1
ATOM 903 O O . LEU A 1 109 ? -2.903 5.756 14.444 1.00 98.25 109 LEU A O 1
ATOM 907 N N . ILE A 1 110 ? -4.823 4.591 14.342 1.00 97.44 110 ILE A N 1
ATOM 908 C CA . ILE A 1 110 ? -5.611 5.525 15.147 1.00 97.44 110 ILE A CA 1
ATOM 909 C C . ILE A 1 110 ? -6.165 4.767 16.349 1.00 97.44 110 ILE A C 1
ATOM 911 O O . ILE A 1 110 ? -7.046 3.919 16.212 1.00 97.44 110 ILE A O 1
ATOM 915 N N . ASP A 1 111 ? -5.676 5.107 17.538 1.00 95.88 111 ASP A N 1
ATOM 916 C CA . ASP A 1 111 ? -6.297 4.680 18.789 1.00 95.88 111 ASP A CA 1
ATOM 917 C C . ASP A 1 111 ? -7.551 5.528 19.051 1.00 95.88 111 ASP A C 1
ATOM 919 O O . ASP A 1 111 ? -7.491 6.759 19.083 1.00 95.88 111 ASP A O 1
ATOM 923 N N . ARG A 1 112 ? -8.703 4.875 19.233 1.00 95.12 112 ARG A N 1
ATOM 924 C CA . ARG A 1 112 ? -9.984 5.548 19.504 1.00 95.12 112 ARG A CA 1
ATOM 925 C C . ARG A 1 112 ? -10.246 5.805 20.989 1.00 95.12 112 ARG A C 1
ATOM 927 O O . ARG A 1 112 ? -11.327 6.273 21.336 1.00 95.12 112 ARG A O 1
ATOM 934 N N . GLY A 1 113 ? -9.284 5.507 21.862 1.00 92.94 113 GLY A N 1
ATOM 935 C CA . GLY A 1 113 ? -9.398 5.669 23.313 1.00 92.94 113 GLY A CA 1
ATOM 936 C C . GLY A 1 113 ? -10.167 4.540 24.009 1.00 92.94 113 GLY A C 1
ATOM 937 O O . GLY A 1 113 ? -10.370 4.598 25.218 1.00 92.94 113 GLY A O 1
ATOM 938 N N . THR A 1 114 ? -10.580 3.509 23.267 1.00 94.31 114 THR A N 1
ATOM 939 C CA . THR A 1 114 ? -11.250 2.296 23.773 1.00 94.31 114 THR A CA 1
ATOM 940 C C . THR A 1 114 ? -10.376 1.067 23.497 1.00 94.31 114 THR A C 1
ATOM 942 O O . THR A 1 114 ? -9.162 1.199 23.402 1.00 94.31 114 THR A O 1
ATOM 945 N N . ASN A 1 115 ? -10.941 -0.133 23.355 1.00 96.31 115 ASN A N 1
ATOM 946 C CA . ASN A 1 115 ? -10.246 -1.315 22.832 1.00 96.31 115 ASN A CA 1
ATOM 947 C C . ASN A 1 115 ? -10.086 -1.305 21.294 1.00 96.31 115 ASN A C 1
ATOM 949 O O . ASN A 1 115 ? -9.498 -2.233 20.743 1.00 96.31 115 ASN A O 1
ATOM 953 N N . LEU A 1 116 ? -10.595 -0.278 20.604 1.00 97.69 116 LEU A N 1
ATOM 954 C CA . LEU A 1 116 ? -10.579 -0.177 19.146 1.00 97.69 116 LEU A CA 1
ATOM 955 C C . LEU A 1 116 ? -9.326 0.544 18.634 1.00 97.69 116 LEU A C 1
ATOM 957 O O . LEU A 1 116 ? -9.036 1.677 19.034 1.00 97.69 116 LEU A O 1
ATOM 961 N N . ILE A 1 117 ? -8.645 -0.086 17.679 1.00 98.00 117 ILE A N 1
ATOM 962 C CA . ILE A 1 117 ? -7.554 0.495 16.895 1.00 98.00 117 ILE A CA 1
ATOM 963 C C . ILE A 1 117 ? -7.961 0.446 15.423 1.00 98.00 117 ILE A C 1
ATOM 965 O O . ILE A 1 117 ? -8.260 -0.623 14.896 1.00 98.00 117 ILE A O 1
ATOM 969 N N . GLN A 1 118 ? -7.957 1.594 14.748 1.00 98.00 118 GLN A N 1
ATOM 970 C CA . GLN A 1 118 ? -8.098 1.632 13.292 1.00 98.00 118 GLN A CA 1
ATOM 971 C C . GLN A 1 118 ? -6.727 1.417 12.658 1.00 98.00 118 GLN A C 1
ATOM 973 O O . GLN A 1 118 ? -5.765 2.088 13.038 1.00 98.00 118 GLN A O 1
ATOM 978 N N . VAL A 1 119 ? -6.647 0.504 11.697 1.00 98.31 119 VAL A N 1
ATOM 979 C CA . VAL A 1 119 ? -5.411 0.090 11.035 1.00 98.31 119 VAL A CA 1
ATOM 980 C C . VAL A 1 119 ? -5.487 0.489 9.566 1.00 98.31 119 VAL A C 1
ATOM 982 O O . VAL A 1 119 ? -6.277 -0.065 8.808 1.00 98.31 119 VAL A O 1
ATOM 985 N N . ARG A 1 120 ? -4.675 1.475 9.176 1.00 97.56 120 ARG A N 1
ATOM 986 C CA . ARG A 1 120 ? -4.683 2.130 7.862 1.00 97.56 120 ARG A CA 1
ATOM 987 C C . ARG A 1 120 ? -3.404 1.823 7.090 1.00 97.56 120 ARG A C 1
ATOM 989 O O . ARG A 1 120 ? -2.398 2.517 7.234 1.00 97.56 120 ARG A O 1
ATOM 996 N N . GLY A 1 121 ? -3.450 0.788 6.253 1.00 97.25 121 GLY A N 1
ATOM 997 C CA . GLY A 1 121 ? -2.298 0.354 5.452 1.00 97.25 121 GLY A CA 1
ATOM 998 C C . GLY A 1 121 ? -1.987 1.255 4.254 1.00 97.25 121 GLY A C 1
ATOM 999 O O . GLY A 1 121 ? -0.823 1.454 3.908 1.00 97.25 121 GLY A O 1
ATOM 1000 N N . SER A 1 122 ? -3.007 1.836 3.623 1.00 96.69 122 SER A N 1
ATOM 1001 C CA . SER A 1 122 ? -2.831 2.713 2.463 1.00 96.69 122 SER A CA 1
ATOM 1002 C C . SER A 1 122 ? -3.944 3.741 2.319 1.00 96.69 122 SER A C 1
ATOM 1004 O O . SER A 1 122 ? -5.038 3.569 2.857 1.00 96.69 122 SER A O 1
ATOM 1006 N N . THR A 1 123 ? -3.676 4.781 1.530 1.00 96.81 123 THR A N 1
ATOM 1007 C CA . THR A 1 123 ? -4.712 5.664 0.982 1.00 96.81 123 THR A CA 1
ATOM 1008 C C . THR A 1 123 ? -4.993 5.336 -0.479 1.00 96.81 123 THR A C 1
ATOM 1010 O O . THR A 1 123 ? -4.170 4.729 -1.165 1.00 96.81 123 THR A O 1
ATOM 1013 N N . GLY A 1 124 ? -6.142 5.793 -0.967 1.00 95.69 124 GLY A N 1
ATOM 1014 C CA . GLY A 1 124 ? -6.564 5.594 -2.349 1.00 95.69 124 GLY A CA 1
ATOM 1015 C C . GLY A 1 124 ? -7.807 4.720 -2.457 1.00 95.69 124 GLY A C 1
ATOM 1016 O O . GLY A 1 124 ? -8.083 3.857 -1.627 1.00 95.69 124 GLY A O 1
ATOM 1017 N N . CYS A 1 125 ? -8.589 4.968 -3.501 1.00 95.88 125 CYS A N 1
ATOM 1018 C CA . CYS A 1 125 ? -9.824 4.252 -3.782 1.00 95.88 125 CYS A CA 1
ATOM 1019 C C . CYS A 1 125 ? -9.938 4.003 -5.288 1.00 95.88 125 CYS A C 1
ATOM 1021 O O . CYS A 1 125 ? -9.399 4.748 -6.108 1.00 95.88 125 CYS A O 1
ATOM 1023 N N . ASN A 1 126 ? -10.651 2.952 -5.662 1.00 96.06 126 ASN A N 1
ATOM 1024 C CA . ASN A 1 126 ? -11.039 2.656 -7.038 1.00 96.06 126 ASN A CA 1
ATOM 1025 C C . ASN A 1 126 ? -12.339 3.372 -7.447 1.00 96.06 126 ASN A C 1
ATOM 1027 O O . ASN A 1 126 ? -12.704 3.341 -8.620 1.00 96.06 126 ASN A O 1
ATOM 1031 N N . LEU A 1 127 ? -13.017 4.030 -6.502 1.00 96.19 127 LEU A N 1
ATOM 1032 C CA . LEU A 1 127 ? -14.248 4.789 -6.704 1.00 96.19 127 LEU A CA 1
ATOM 1033 C C . LEU A 1 127 ? -14.040 6.265 -6.351 1.00 96.19 127 LEU A C 1
ATOM 1035 O O . LEU A 1 127 ? -13.241 6.598 -5.482 1.00 96.19 127 LEU A O 1
ATOM 1039 N N . SER A 1 128 ? -14.809 7.145 -6.992 1.00 96.12 128 SER A N 1
ATOM 1040 C CA . SER A 1 128 ? -14.888 8.574 -6.657 1.00 96.12 128 SER A CA 1
ATOM 1041 C C . SER A 1 128 ? -16.322 8.933 -6.278 1.00 96.12 128 SER A C 1
ATOM 1043 O O . SER A 1 128 ? -17.083 9.483 -7.074 1.00 96.12 128 SER A O 1
ATOM 1045 N N . CYS A 1 129 ? -16.714 8.543 -5.065 1.00 95.56 129 CYS A N 1
ATOM 1046 C CA . CYS A 1 129 ? -18.059 8.770 -4.543 1.00 95.56 129 CYS A CA 1
ATOM 1047 C C . CYS A 1 129 ? -18.342 10.271 -4.381 1.00 95.56 129 CYS A C 1
ATOM 1049 O O . CYS A 1 129 ? -17.546 10.992 -3.785 1.00 95.56 129 CYS A O 1
ATOM 1051 N N . ILE A 1 130 ? -19.520 10.731 -4.818 1.00 95.50 130 ILE A N 1
ATOM 1052 C CA . ILE A 1 130 ? -19.933 12.148 -4.732 1.00 95.50 130 ILE A CA 1
ATOM 1053 C C . ILE A 1 130 ? -20.015 12.692 -3.295 1.00 95.50 130 ILE A C 1
ATOM 1055 O O . ILE A 1 130 ? -20.010 13.899 -3.089 1.00 95.50 130 ILE A O 1
ATOM 1059 N N . PHE A 1 131 ? -20.111 11.798 -2.311 1.00 94.94 131 PHE A N 1
ATOM 1060 C CA . PHE A 1 131 ? -20.189 12.101 -0.882 1.00 94.94 131 PHE A CA 1
ATOM 1061 C C . PHE A 1 131 ? -18.881 11.774 -0.142 1.00 94.94 131 PHE A C 1
ATOM 1063 O O . PHE A 1 131 ? -18.874 11.689 1.085 1.00 94.94 131 PHE A O 1
ATOM 1070 N N . CYS A 1 132 ? -17.777 11.537 -0.862 1.00 94.75 132 CYS A N 1
ATOM 1071 C CA . CYS A 1 132 ? -16.500 11.204 -0.239 1.00 94.75 132 CYS A CA 1
ATOM 1072 C C . CYS A 1 132 ? -15.984 12.385 0.594 1.00 94.75 132 CYS A C 1
ATOM 1074 O O . CYS A 1 132 ? -15.615 13.427 0.057 1.00 94.75 132 CYS A O 1
ATOM 1076 N N . SER A 1 133 ? -15.917 12.205 1.913 1.00 92.88 133 SER A N 1
ATOM 1077 C CA . SER A 1 133 ? -15.490 13.245 2.858 1.00 92.88 133 SER A CA 1
ATOM 1078 C C . SER A 1 133 ? -14.014 13.636 2.735 1.00 92.88 133 SER A C 1
ATOM 1080 O O . SER A 1 133 ? -13.622 14.680 3.249 1.00 92.88 133 SER A O 1
ATOM 1082 N N . VAL A 1 134 ? -13.199 12.815 2.066 1.00 93.25 134 VAL A N 1
ATOM 1083 C CA . VAL A 1 134 ? -11.753 13.026 1.895 1.00 93.25 134 VAL A CA 1
ATOM 1084 C C . VAL A 1 134 ? -11.334 13.176 0.426 1.00 93.25 134 VAL A C 1
ATOM 1086 O O . VAL A 1 134 ? -10.139 13.136 0.144 1.00 93.25 134 VAL A O 1
ATOM 1089 N N . ASP A 1 135 ? -12.303 13.343 -0.490 1.00 95.12 135 ASP A N 1
ATOM 1090 C CA . ASP A 1 135 ? -12.081 13.516 -1.939 1.00 95.12 135 ASP A CA 1
ATOM 1091 C C . ASP A 1 135 ? -11.142 12.445 -2.519 1.00 95.12 135 ASP A C 1
ATOM 1093 O O . ASP A 1 135 ? -10.117 12.748 -3.119 1.00 95.12 135 ASP A O 1
ATOM 1097 N N . GLU A 1 136 ? -11.445 11.168 -2.269 1.00 95.38 136 GLU A N 1
ATOM 1098 C CA . GLU A 1 136 ? -10.598 10.057 -2.700 1.00 95.38 136 GLU A CA 1
ATOM 1099 C C . GLU A 1 136 ? -10.950 9.537 -4.103 1.00 95.38 136 GLU A C 1
ATOM 1101 O O . GLU A 1 136 ? -12.025 9.778 -4.663 1.00 95.38 136 GLU A O 1
ATOM 1106 N N . GLY A 1 137 ? -10.024 8.765 -4.665 1.00 96.00 137 GLY A N 1
ATOM 1107 C CA . GLY A 1 137 ? -10.236 8.008 -5.892 1.00 96.00 137 GLY A CA 1
ATOM 1108 C C . GLY A 1 137 ? -9.668 8.658 -7.150 1.00 96.00 137 GLY A C 1
ATOM 1109 O O . GLY A 1 137 ? -8.952 9.661 -7.068 1.00 96.00 137 GLY A O 1
ATOM 1110 N N . PRO A 1 138 ? -9.946 8.087 -8.335 1.00 96.56 138 PRO A N 1
ATOM 1111 C CA . PRO A 1 138 ? -9.284 8.481 -9.580 1.00 96.56 138 PRO A CA 1
ATOM 1112 C C . PRO A 1 138 ? -9.610 9.906 -10.048 1.00 96.56 138 PRO A C 1
ATOM 1114 O O . PRO A 1 138 ? -8.812 10.506 -10.763 1.00 96.56 138 PRO A O 1
ATOM 1117 N N . TYR A 1 139 ? -10.761 10.454 -9.643 1.00 96.19 139 TYR A N 1
ATOM 1118 C CA . TYR A 1 139 ? -11.207 11.805 -10.010 1.00 96.19 139 TYR A CA 1
ATOM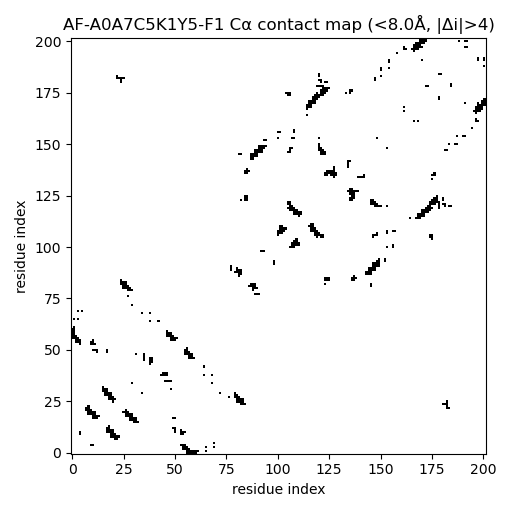 1119 C C . TYR A 1 139 ? -11.049 12.841 -8.893 1.00 96.19 139 TYR A C 1
ATOM 1121 O O . TYR A 1 139 ? -11.580 13.948 -9.015 1.00 96.19 139 TYR A O 1
ATOM 1129 N N . SER A 1 140 ? -10.316 12.494 -7.832 1.00 95.75 140 SER A N 1
ATOM 1130 C CA . SER A 1 140 ? -9.901 13.435 -6.788 1.00 95.75 140 SER A CA 1
ATOM 1131 C C . SER A 1 140 ? -9.308 14.706 -7.394 1.00 95.75 140 SER A C 1
ATOM 1133 O O . SER A 1 140 ? -8.486 14.643 -8.313 1.00 95.75 140 SER A O 1
ATOM 1135 N N . ARG A 1 141 ? -9.648 15.859 -6.818 1.00 93.56 141 ARG A N 1
ATOM 1136 C CA . ARG A 1 141 ? -9.103 17.167 -7.221 1.00 93.56 141 ARG A CA 1
ATOM 1137 C C . ARG A 1 141 ? -8.110 17.731 -6.213 1.00 93.56 141 ARG A C 1
ATOM 1139 O O . ARG A 1 141 ? -7.375 18.656 -6.546 1.00 93.56 141 ARG A O 1
ATOM 1146 N N . THR A 1 142 ? -8.090 17.188 -5.000 1.00 94.56 142 THR A N 1
ATOM 1147 C CA . THR A 1 142 ? -7.285 17.706 -3.887 1.00 94.56 142 THR A CA 1
ATOM 1148 C C . THR A 1 142 ? -6.130 16.785 -3.493 1.00 94.56 142 THR A C 1
ATOM 1150 O O . THR A 1 142 ? -5.103 17.274 -3.019 1.00 94.56 142 THR A O 1
ATOM 1153 N N . ARG A 1 143 ? -6.233 15.465 -3.716 1.00 94.06 143 ARG A N 1
ATOM 1154 C CA . ARG A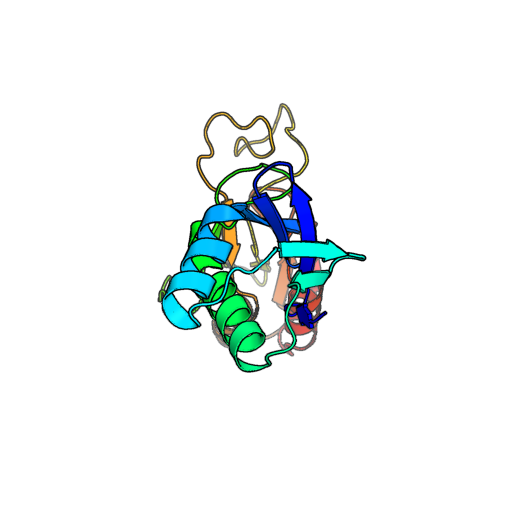 1 143 ? -5.145 14.516 -3.424 1.00 94.06 143 ARG A CA 1
ATOM 1155 C C . ARG A 1 143 ? -4.037 14.577 -4.466 1.00 94.06 143 ARG A C 1
ATOM 1157 O O . ARG A 1 143 ? -4.275 14.385 -5.656 1.00 94.06 143 ARG A O 1
ATOM 1164 N N . LEU A 1 144 ? -2.810 14.771 -3.989 1.00 93.69 144 LEU A N 1
ATOM 1165 C CA . LEU A 1 144 ? -1.605 14.835 -4.823 1.00 93.69 144 LEU A CA 1
ATOM 1166 C C . LEU A 1 144 ? -0.854 13.500 -4.894 1.00 93.69 144 LEU A C 1
ATOM 1168 O O . LEU A 1 144 ? -0.196 13.212 -5.892 1.00 93.69 144 LEU A O 1
ATOM 1172 N N . LEU A 1 145 ? -0.943 12.691 -3.840 1.00 95.31 145 LEU A N 1
ATOM 1173 C CA . LEU A 1 145 ? -0.191 11.451 -3.689 1.00 95.31 145 LEU A CA 1
ATOM 1174 C C . LEU A 1 145 ? -0.980 10.438 -2.857 1.00 95.31 145 LEU A C 1
ATOM 1176 O O . LEU A 1 145 ? -1.856 10.831 -2.085 1.00 95.31 145 LEU A O 1
ATOM 1180 N N . ASP A 1 146 ? -0.641 9.164 -3.023 1.00 96.94 146 ASP A N 1
ATOM 1181 C CA . ASP A 1 146 ? -1.145 8.067 -2.198 1.00 96.94 146 ASP A CA 1
ATOM 1182 C C . ASP A 1 146 ? -0.050 7.582 -1.242 1.00 96.94 146 ASP A C 1
ATOM 1184 O O . ASP A 1 146 ? 1.140 7.662 -1.549 1.00 96.94 146 ASP A O 1
ATOM 1188 N N . TYR A 1 147 ? -0.440 7.054 -0.089 1.00 97.00 147 TYR A N 1
ATOM 1189 C CA . TYR A 1 147 ? 0.468 6.445 0.876 1.00 97.00 147 TYR A CA 1
ATOM 1190 C C . TYR A 1 147 ? 0.275 4.935 0.888 1.00 97.00 147 TYR A C 1
ATOM 1192 O O . TYR A 1 147 ? -0.853 4.450 0.822 1.00 97.00 147 TYR A O 1
ATOM 1200 N N . VAL A 1 148 ? 1.373 4.199 1.024 1.00 97.50 148 VAL A N 1
ATOM 1201 C CA . VAL A 1 148 ? 1.367 2.763 1.313 1.00 97.50 148 VAL A CA 1
ATOM 1202 C C . VAL A 1 148 ? 2.378 2.528 2.418 1.00 97.50 148 VAL A C 1
ATOM 1204 O O . VAL A 1 148 ? 3.538 2.897 2.268 1.00 97.50 148 VAL A O 1
ATOM 1207 N N . VAL A 1 149 ? 1.946 1.935 3.522 1.00 98.00 149 VAL A N 1
ATOM 1208 C CA . VAL A 1 149 ? 2.825 1.582 4.636 1.00 98.00 149 VAL A CA 1
ATOM 1209 C C . VAL A 1 149 ? 3.326 0.160 4.440 1.00 98.00 149 VAL A C 1
ATOM 1211 O O . VAL A 1 149 ? 2.571 -0.722 4.039 1.00 98.00 149 VAL A O 1
ATOM 1214 N N . ASP A 1 150 ? 4.599 -0.067 4.713 1.00 97.62 150 ASP A N 1
ATOM 1215 C CA . ASP A 1 150 ? 5.186 -1.392 4.819 1.00 97.62 150 ASP A CA 1
ATOM 1216 C C . ASP A 1 150 ? 4.496 -2.205 5.928 1.00 97.62 150 ASP A C 1
ATOM 1218 O O . ASP A 1 150 ? 4.265 -1.698 7.028 1.00 97.62 150 ASP A O 1
ATOM 1222 N N . VAL A 1 151 ? 4.125 -3.452 5.628 1.00 98.44 151 VAL A N 1
ATOM 1223 C CA . VAL A 1 151 ? 3.295 -4.262 6.533 1.00 98.44 151 VAL A CA 1
ATOM 1224 C C . VAL A 1 151 ? 4.029 -4.644 7.812 1.00 98.44 151 VAL A C 1
ATOM 1226 O O . VAL A 1 151 ? 3.430 -4.589 8.885 1.00 98.44 151 VAL A O 1
ATOM 1229 N N . ASP A 1 152 ? 5.326 -4.940 7.728 1.00 98.44 152 ASP A N 1
ATOM 1230 C CA . ASP A 1 152 ? 6.133 -5.296 8.894 1.00 98.44 152 ASP A CA 1
ATOM 1231 C C . ASP A 1 152 ? 6.291 -4.078 9.806 1.00 98.44 152 ASP A C 1
ATOM 1233 O O . ASP A 1 152 ? 6.156 -4.176 11.028 1.00 98.44 152 ASP A O 1
ATOM 1237 N N . TYR A 1 153 ? 6.489 -2.895 9.215 1.00 98.56 153 TYR A N 1
ATOM 1238 C CA . TYR A 1 153 ? 6.545 -1.656 9.982 1.00 98.56 153 TYR A CA 1
ATOM 1239 C C . TYR A 1 153 ? 5.206 -1.316 10.650 1.00 98.56 153 TYR A C 1
ATOM 1241 O O . TYR A 1 153 ? 5.178 -0.913 11.816 1.00 98.56 153 TYR A O 1
ATOM 1249 N N . LEU A 1 154 ? 4.092 -1.515 9.942 1.00 98.69 154 LEU A N 1
ATOM 1250 C CA . LEU A 1 154 ? 2.751 -1.298 10.480 1.00 98.69 154 LEU A CA 1
ATOM 1251 C C . LEU A 1 154 ? 2.438 -2.253 11.639 1.00 98.69 154 LEU A C 1
ATOM 1253 O O . LEU A 1 154 ? 1.971 -1.803 12.686 1.00 98.69 154 LEU A O 1
ATOM 1257 N N . LEU A 1 155 ? 2.732 -3.546 11.476 1.00 98.75 155 LEU A N 1
ATOM 1258 C CA . LEU A 1 155 ? 2.535 -4.567 12.507 1.00 98.75 155 LEU A CA 1
ATOM 1259 C C . LEU A 1 155 ? 3.436 -4.331 13.722 1.00 98.75 155 LEU A C 1
ATOM 1261 O O . LEU A 1 155 ? 2.965 -4.435 14.852 1.00 98.75 155 LEU A O 1
ATOM 1265 N N . LYS A 1 156 ? 4.688 -3.902 13.521 1.00 98.56 156 LYS A N 1
ATOM 1266 C CA . LYS A 1 156 ? 5.582 -3.514 14.621 1.00 98.56 156 LYS A CA 1
ATOM 1267 C C . LYS A 1 156 ? 4.971 -2.413 15.495 1.00 98.56 156 LYS A C 1
ATOM 1269 O O . LYS A 1 156 ? 4.951 -2.534 16.721 1.00 98.56 156 LYS A O 1
ATOM 1274 N N . TRP A 1 157 ? 4.466 -1.346 14.874 1.00 98.44 157 TRP A N 1
ATOM 1275 C CA . TRP A 1 157 ? 3.777 -0.270 15.594 1.00 98.44 157 TRP A CA 1
ATOM 1276 C C . TRP A 1 157 ? 2.483 -0.758 16.246 1.00 98.44 157 TRP A C 1
ATOM 1278 O O . TRP A 1 157 ? 2.161 -0.352 17.364 1.00 98.44 157 TRP A O 1
ATOM 1288 N N . PHE A 1 158 ? 1.746 -1.643 15.573 1.00 98.62 158 PHE A N 1
ATOM 1289 C CA . PHE A 1 158 ? 0.524 -2.218 16.121 1.00 98.62 158 PHE A CA 1
ATOM 1290 C C . PHE A 1 158 ? 0.821 -3.000 17.399 1.00 98.62 158 PHE A C 1
ATOM 1292 O O . PHE A 1 158 ? 0.142 -2.804 18.404 1.00 98.62 158 PHE A O 1
ATOM 1299 N N . ASP A 1 159 ? 1.876 -3.811 17.401 1.00 98.31 159 ASP A N 1
ATOM 1300 C CA . ASP A 1 159 ? 2.302 -4.584 18.563 1.00 98.31 159 ASP A CA 1
ATOM 1301 C C . ASP A 1 159 ? 2.701 -3.694 19.743 1.00 98.31 159 ASP A C 1
ATOM 1303 O O . ASP A 1 159 ? 2.415 -4.032 20.892 1.00 98.31 159 ASP A O 1
ATOM 1307 N N . GLU A 1 160 ? 3.336 -2.546 19.492 1.00 97.06 160 GLU A N 1
ATOM 1308 C CA . GLU A 1 160 ? 3.640 -1.557 20.533 1.00 97.06 160 GLU A CA 1
ATOM 1309 C C . GLU A 1 160 ? 2.368 -1.028 21.204 1.00 97.06 160 GLU A C 1
ATOM 1311 O O . GLU A 1 160 ? 2.261 -1.053 22.435 1.00 97.06 160 GLU A O 1
ATOM 1316 N N . VAL A 1 161 ? 1.376 -0.627 20.407 1.00 97.44 161 VAL A N 1
ATOM 1317 C CA . VAL A 1 161 ? 0.082 -0.150 20.914 1.00 97.44 161 VAL A CA 1
ATOM 1318 C C . VAL A 1 161 ? -0.675 -1.281 21.616 1.00 97.44 161 VAL A C 1
ATOM 1320 O O . VAL A 1 161 ? -1.210 -1.091 22.710 1.00 97.44 161 VAL A O 1
ATOM 1323 N N . ALA A 1 162 ? -0.682 -2.481 21.039 1.00 97.69 162 ALA A N 1
ATOM 1324 C CA . ALA A 1 162 ? -1.380 -3.634 21.586 1.00 97.69 162 ALA A CA 1
ATOM 1325 C C . ALA A 1 162 ? -0.803 -4.074 22.938 1.00 97.69 162 ALA A C 1
ATOM 1327 O O . ALA A 1 162 ? -1.559 -4.389 23.857 1.00 97.69 162 ALA A O 1
ATOM 1328 N N . ARG A 1 163 ? 0.529 -4.040 23.099 1.00 96.56 163 ARG A N 1
ATOM 1329 C CA . ARG A 1 163 ? 1.187 -4.300 24.391 1.00 96.56 163 ARG A CA 1
ATOM 1330 C C . ARG A 1 163 ? 0.762 -3.304 25.462 1.00 96.56 163 ARG A C 1
ATOM 1332 O O . ARG A 1 163 ? 0.571 -3.706 26.605 1.00 96.56 163 ARG A O 1
ATOM 1339 N N . PHE A 1 164 ? 0.611 -2.031 25.102 1.00 95.81 164 PHE A N 1
ATOM 1340 C CA . PHE A 1 164 ? 0.171 -0.999 26.038 1.00 95.81 164 PHE A CA 1
ATOM 1341 C C . PHE A 1 164 ? -1.298 -1.174 26.447 1.00 95.81 164 PHE A C 1
ATOM 1343 O O . PHE A 1 164 ? -1.633 -1.034 27.621 1.00 95.81 164 PHE A O 1
ATOM 1350 N N . LYS A 1 165 ? -2.177 -1.499 25.492 1.00 95.94 165 LYS A N 1
ATOM 1351 C CA . LYS A 1 165 ? -3.628 -1.579 25.728 1.00 95.94 165 LYS A CA 1
ATOM 1352 C C . LYS A 1 165 ? -4.092 -2.909 26.333 1.00 95.94 165 LYS A C 1
ATOM 1354 O O . LYS A 1 165 ? -5.108 -2.932 27.022 1.00 95.94 165 LYS A O 1
ATOM 1359 N N . GLY A 1 166 ? -3.359 -3.999 26.113 1.00 94.38 166 GLY A N 1
ATOM 1360 C CA . GLY A 1 166 ? -3.706 -5.325 26.626 1.00 94.38 166 GLY A CA 1
ATOM 1361 C C . GLY A 1 166 ? -4.732 -6.062 25.759 1.00 94.38 166 GLY A C 1
ATOM 1362 O O . GLY A 1 166 ? -4.874 -5.780 24.576 1.00 94.38 166 GLY A O 1
ATOM 1363 N N . LYS A 1 167 ? -5.412 -7.058 26.337 1.00 96.06 167 LYS A N 1
ATOM 1364 C CA . LYS A 1 167 ? -6.283 -8.001 25.612 1.00 96.06 167 LYS A CA 1
ATOM 1365 C C . LYS A 1 167 ? -7.646 -7.411 25.243 1.00 96.06 167 LYS A C 1
ATOM 1367 O O . LYS A 1 167 ? -8.126 -6.487 25.891 1.00 96.06 167 LYS A O 1
ATOM 1372 N N . GLY A 1 168 ? -8.315 -8.044 24.280 1.00 97.12 168 GLY A N 1
ATOM 1373 C CA . GLY A 1 168 ? -9.680 -7.689 23.879 1.00 97.12 168 GLY A CA 1
ATOM 1374 C C . GLY A 1 168 ? -9.733 -6.633 22.778 1.00 97.12 168 GLY A C 1
ATOM 1375 O O . GLY A 1 168 ? -10.750 -5.957 22.636 1.00 97.12 168 GLY A O 1
ATOM 1376 N N . LEU A 1 169 ? -8.635 -6.453 22.039 1.00 98.31 169 LEU A N 1
ATOM 1377 C CA . LEU A 1 169 ? -8.526 -5.416 21.021 1.00 98.31 169 LEU A CA 1
ATOM 1378 C C . LEU A 1 169 ? -9.358 -5.742 19.791 1.00 98.31 169 LEU A C 1
ATOM 1380 O O . LEU A 1 169 ? -9.435 -6.891 19.348 1.00 98.31 169 LEU A O 1
ATOM 1384 N N . GLU A 1 170 ? -9.917 -4.692 19.210 1.00 98.44 170 GLU A N 1
ATOM 1385 C CA . GLU A 1 170 ? -10.561 -4.731 17.908 1.00 98.44 170 GLU A CA 1
ATOM 1386 C C . GLU A 1 170 ? -9.688 -3.965 16.919 1.00 98.44 170 GLU A C 1
ATOM 1388 O O . GLU A 1 170 ? -9.500 -2.753 17.052 1.00 98.44 170 GLU A O 1
ATOM 1393 N N . ALA A 1 171 ? -9.134 -4.680 15.944 1.00 98.38 171 ALA A N 1
ATOM 1394 C CA . ALA A 1 171 ? -8.350 -4.104 14.865 1.00 98.38 171 ALA A CA 1
ATOM 1395 C C . ALA A 1 171 ? -9.263 -3.886 13.654 1.00 98.38 171 ALA A C 1
ATOM 1397 O O . ALA A 1 171 ? -9.554 -4.821 12.911 1.00 98.38 171 ALA A O 1
ATOM 1398 N N . HIS A 1 172 ? -9.735 -2.655 13.474 1.00 98.00 172 HIS A N 1
ATOM 1399 C CA . HIS A 1 172 ? -10.609 -2.302 12.355 1.00 98.00 172 HIS A CA 1
ATOM 1400 C C . HIS A 1 172 ? -9.763 -1.890 11.153 1.00 98.00 172 HIS A C 1
ATOM 1402 O O . HIS A 1 172 ? -9.021 -0.908 11.230 1.00 98.00 172 HIS A O 1
ATOM 1408 N N . LEU A 1 173 ? -9.863 -2.643 10.062 1.00 97.56 173 LEU A N 1
ATOM 1409 C CA . LEU A 1 173 ? -9.235 -2.336 8.785 1.00 97.56 173 LEU A CA 1
ATOM 1410 C C . LEU A 1 173 ? -9.918 -1.097 8.216 1.00 97.56 173 LEU A C 1
AT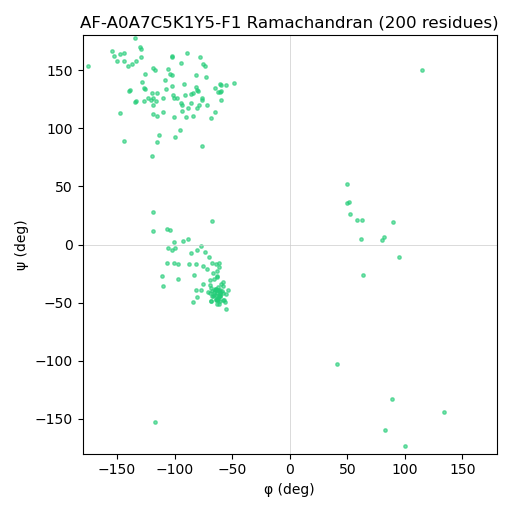OM 1412 O O . LEU A 1 173 ? -11.078 -1.111 7.813 1.00 97.56 173 LEU A O 1
ATOM 1416 N N . ASP A 1 174 ? -9.188 0.004 8.219 1.00 91.25 174 ASP A N 1
ATOM 1417 C CA . ASP A 1 174 ? -9.704 1.317 7.873 1.00 91.25 174 ASP A CA 1
ATOM 1418 C C . ASP A 1 174 ? -8.777 1.962 6.842 1.00 91.25 174 ASP A C 1
ATOM 1420 O O . ASP A 1 174 ? -7.675 1.490 6.563 1.00 91.25 174 ASP A O 1
ATOM 1424 N N . GLY A 1 175 ? -9.196 3.073 6.260 1.00 82.56 175 GLY A N 1
ATOM 1425 C CA . GLY A 1 175 ? -8.374 3.807 5.321 1.00 82.56 175 GLY A CA 1
ATOM 1426 C C . GLY A 1 175 ? -9.038 5.097 4.890 1.00 82.56 175 GLY A C 1
ATOM 1427 O O . GLY A 1 175 ? -10.259 5.221 4.844 1.00 82.56 175 GLY A O 1
ATOM 1428 N N . GLN A 1 176 ? -8.221 6.073 4.505 1.00 90.31 176 GLN A N 1
ATOM 1429 C CA . GLN A 1 176 ? -8.725 7.123 3.628 1.00 90.31 176 GLN A CA 1
ATOM 1430 C C . GLN A 1 176 ? -8.817 6.543 2.211 1.00 90.31 176 GLN A C 1
ATOM 1432 O O . GLN A 1 176 ? -7.872 6.643 1.428 1.00 90.31 176 GLN A O 1
ATOM 1437 N N . GLY A 1 177 ? -9.936 5.875 1.925 1.00 90.56 177 GLY A N 1
ATOM 1438 C CA . GLY A 1 177 ? -10.171 5.165 0.671 1.00 90.56 177 GLY A CA 1
ATOM 1439 C C . GLY A 1 177 ? -10.749 3.770 0.882 1.00 90.56 177 GLY A C 1
ATOM 1440 O O . GLY A 1 177 ? -11.569 3.579 1.771 1.00 90.56 177 GLY A O 1
ATOM 1441 N N . GLU A 1 178 ? -10.342 2.819 0.041 1.00 94.69 178 GLU A N 1
ATOM 1442 C CA . GLU A 1 178 ? -10.772 1.416 0.112 1.00 94.69 178 GLU A CA 1
ATOM 1443 C C . GLU A 1 178 ? -9.673 0.565 0.783 1.00 94.69 178 GLU A C 1
ATOM 1445 O O . GLU A 1 178 ? -8.621 0.355 0.165 1.00 94.69 178 GLU A O 1
ATOM 1450 N N . PRO A 1 179 ? -9.880 0.072 2.023 1.00 95.19 179 PRO A N 1
ATOM 1451 C CA . PRO A 1 179 ? -8.871 -0.690 2.764 1.00 95.19 179 PRO A CA 1
ATOM 1452 C C . PRO A 1 179 ? -8.394 -1.950 2.035 1.00 95.19 179 PRO A C 1
ATOM 1454 O O . PRO A 1 179 ? -7.220 -2.312 2.131 1.00 95.19 179 PRO A O 1
ATOM 1457 N N . LEU A 1 180 ? -9.265 -2.598 1.254 1.00 94.62 180 LEU A N 1
ATOM 1458 C CA . LEU A 1 180 ? -8.921 -3.830 0.538 1.00 94.62 180 LEU A CA 1
ATOM 1459 C C . LEU A 1 180 ? -8.001 -3.608 -0.673 1.00 94.62 180 LEU A C 1
ATOM 1461 O O . LEU A 1 180 ? -7.516 -4.579 -1.253 1.00 94.62 180 LEU A O 1
ATOM 1465 N N . LEU A 1 181 ? -7.711 -2.354 -1.051 1.00 95.31 181 LEU A N 1
ATOM 1466 C CA . LEU A 1 181 ? -6.678 -2.050 -2.051 1.00 95.31 181 LEU A CA 1
ATOM 1467 C C . LEU A 1 181 ? -5.262 -2.066 -1.468 1.00 95.31 181 LEU A C 1
ATOM 1469 O O . LEU A 1 181 ? -4.297 -1.931 -2.230 1.00 95.31 181 LEU A O 1
ATOM 1473 N N . TYR A 1 182 ? -5.119 -2.240 -0.151 1.00 97.62 182 TYR A N 1
ATOM 1474 C CA . TYR A 1 182 ? -3.815 -2.335 0.482 1.00 97.62 182 TYR A CA 1
ATOM 1475 C C . TYR A 1 182 ? -3.018 -3.521 -0.100 1.00 97.62 182 TYR A C 1
ATOM 1477 O O . TYR A 1 182 ? -3.496 -4.657 -0.059 1.00 97.62 182 TYR A O 1
ATOM 1485 N N . PRO A 1 183 ? -1.798 -3.308 -0.637 1.00 96.81 183 PRO A N 1
ATOM 1486 C CA . PRO A 1 183 ? -1.060 -4.358 -1.346 1.00 96.81 183 PRO A CA 1
ATOM 1487 C C . PRO A 1 183 ? -0.663 -5.566 -0.482 1.00 96.81 183 PRO A C 1
ATOM 1489 O O . PRO A 1 183 ? -0.308 -6.609 -1.028 1.00 96.81 183 PRO A O 1
ATOM 1492 N N . PHE A 1 184 ? -0.706 -5.417 0.845 1.00 97.56 184 PHE A N 1
ATOM 1493 C CA . PHE A 1 184 ? -0.326 -6.434 1.831 1.00 97.56 184 PHE A CA 1
ATOM 1494 C C . PHE A 1 184 ? -1.503 -6.817 2.737 1.00 97.56 184 PHE A C 1
ATOM 1496 O O . PHE A 1 184 ? -1.322 -7.144 3.907 1.00 97.56 184 PHE A O 1
ATOM 1503 N N . ILE A 1 185 ? -2.736 -6.702 2.232 1.00 97.25 185 ILE A N 1
ATOM 1504 C CA . ILE A 1 185 ? -3.946 -6.925 3.033 1.00 97.25 185 ILE A CA 1
ATOM 1505 C C . ILE A 1 185 ? -3.997 -8.324 3.657 1.00 97.25 185 ILE A C 1
ATOM 1507 O O . ILE A 1 185 ? -4.437 -8.470 4.794 1.00 97.25 185 ILE A O 1
ATOM 1511 N N . VAL A 1 186 ? -3.506 -9.345 2.949 1.00 97.38 186 VAL A N 1
ATOM 1512 C CA . VAL A 1 186 ? -3.491 -10.726 3.448 1.00 97.38 186 VAL A CA 1
ATOM 1513 C C . VAL A 1 186 ? -2.515 -10.854 4.613 1.00 97.38 186 VAL A C 1
ATOM 1515 O O . VAL A 1 186 ? -2.889 -11.357 5.671 1.00 97.38 186 VAL A O 1
ATOM 1518 N N . GLU A 1 187 ? -1.295 -10.346 4.446 1.00 98.25 187 GLU A N 1
ATOM 1519 C CA . GLU A 1 187 ? -0.264 -10.342 5.483 1.00 98.25 187 GLU A CA 1
ATOM 1520 C C . GLU A 1 187 ? -0.688 -9.524 6.703 1.00 98.25 187 GLU A C 1
ATOM 1522 O O . GLU A 1 187 ? -0.473 -9.950 7.835 1.00 98.25 187 GLU A O 1
ATOM 1527 N N . LEU A 1 188 ? -1.357 -8.388 6.489 1.00 98.56 188 LEU A N 1
ATOM 1528 C CA . LEU A 1 188 ? -1.885 -7.564 7.569 1.00 98.56 188 LEU A CA 1
ATOM 1529 C C . LEU A 1 188 ? -2.922 -8.324 8.395 1.00 98.56 188 LEU A C 1
ATOM 1531 O O . LEU A 1 188 ? -2.811 -8.388 9.616 1.00 98.56 188 LEU A O 1
ATOM 1535 N N . VAL A 1 189 ? -3.922 -8.923 7.741 1.00 98.56 189 VAL A N 1
ATOM 1536 C CA . VAL A 1 189 ? -4.963 -9.698 8.430 1.00 98.56 189 VAL A CA 1
ATOM 1537 C C . VAL A 1 189 ? -4.355 -10.878 9.181 1.00 98.56 189 VAL A C 1
ATOM 1539 O O . VAL A 1 189 ? -4.758 -11.151 10.313 1.00 98.56 189 VAL A O 1
ATOM 1542 N N . GLN A 1 190 ? -3.379 -11.559 8.579 1.00 98.56 190 GLN A N 1
ATOM 1543 C CA . GLN A 1 190 ? -2.672 -12.655 9.229 1.00 98.56 190 GLN A CA 1
ATOM 1544 C C . GLN A 1 190 ? -1.902 -12.176 10.467 1.00 98.56 190 GLN A C 1
ATOM 1546 O O . GLN A 1 190 ? -2.114 -12.719 11.549 1.00 98.56 190 GLN A O 1
ATOM 1551 N N . GLY A 1 191 ? -1.082 -11.129 10.348 1.00 98.62 191 GLY A N 1
ATOM 1552 C CA . GLY A 1 191 ? -0.300 -10.600 11.469 1.00 98.62 191 GLY A CA 1
ATOM 1553 C C . GLY A 1 191 ? -1.177 -10.099 12.619 1.00 98.62 191 GLY A C 1
ATOM 1554 O O . GLY A 1 191 ? -0.909 -10.386 13.784 1.00 98.62 191 GLY A O 1
ATOM 1555 N N . LEU A 1 192 ? -2.297 -9.438 12.305 1.00 98.56 192 LEU A N 1
ATOM 1556 C CA . LEU A 1 192 ? -3.286 -9.038 13.310 1.00 98.56 192 LEU A CA 1
ATOM 1557 C C . LEU A 1 192 ? -3.934 -10.250 13.996 1.00 98.56 192 LEU A C 1
ATOM 1559 O O . LEU A 1 192 ? -4.187 -10.207 15.198 1.00 98.56 192 LEU A O 1
ATOM 1563 N N . ARG A 1 193 ? -4.206 -11.333 13.255 1.00 98.38 193 ARG A N 1
ATOM 1564 C CA . ARG A 1 193 ? -4.816 -12.562 13.791 1.00 98.38 193 ARG A CA 1
ATOM 1565 C C . ARG A 1 193 ? -3.877 -13.321 14.722 1.00 98.38 193 ARG A C 1
ATOM 1567 O O . ARG A 1 193 ? -4.349 -13.944 15.671 1.00 98.38 193 ARG A O 1
ATOM 1574 N N . GLU A 1 194 ? -2.584 -13.301 14.433 1.00 98.25 194 GLU A N 1
ATOM 1575 C CA . GLU A 1 194 ? -1.552 -13.973 15.225 1.00 98.25 194 GLU A CA 1
ATOM 1576 C C . GLU A 1 194 ? -1.240 -13.230 16.536 1.00 98.25 194 GLU A C 1
ATOM 1578 O O . GLU A 1 194 ? -0.727 -13.833 17.482 1.00 98.25 194 GLU A O 1
ATOM 1583 N N . ASN A 1 195 ? -1.601 -11.946 16.645 1.00 98.12 195 ASN A N 1
ATOM 1584 C CA . ASN A 1 195 ? -1.410 -11.176 17.868 1.00 98.12 195 ASN A CA 1
ATOM 1585 C C . ASN A 1 195 ? -2.396 -11.622 18.980 1.00 98.12 195 ASN A C 1
ATOM 1587 O O . ASN A 1 195 ? -3.612 -11.466 18.839 1.00 98.12 195 ASN A O 1
ATOM 1591 N N . PRO A 1 196 ? -1.906 -12.096 20.146 1.00 97.50 196 PRO A N 1
ATOM 1592 C CA . PRO A 1 196 ? -2.745 -12.674 21.203 1.00 97.50 196 PRO A CA 1
ATOM 1593 C C . PRO A 1 196 ? -3.642 -11.661 21.933 1.00 97.50 196 PRO A C 1
ATOM 1595 O O . PRO A 1 196 ? -4.497 -12.057 22.728 1.00 97.50 196 PRO A O 1
ATOM 1598 N N . ASN A 1 197 ? -3.434 -10.360 21.718 1.00 98.06 197 ASN A N 1
ATOM 1599 C CA . ASN A 1 197 ? -4.263 -9.308 22.298 1.00 98.06 197 ASN A CA 1
ATOM 1600 C C . ASN A 1 197 ? -5.489 -8.977 21.432 1.00 98.06 197 ASN A C 1
ATOM 1602 O O . ASN A 1 197 ? -6.432 -8.365 21.939 1.00 98.06 197 ASN A O 1
ATOM 1606 N N . VAL A 1 198 ? -5.501 -9.390 20.160 1.00 98.50 198 VAL A N 1
ATOM 1607 C CA . VAL A 1 198 ? -6.570 -9.098 19.196 1.00 98.50 198 VAL A CA 1
ATOM 1608 C C . VAL A 1 198 ? -7.688 -10.129 19.303 1.00 98.50 198 VAL A C 1
ATOM 1610 O O . VAL A 1 198 ? -7.464 -11.335 19.288 1.00 98.50 198 VAL A O 1
ATOM 1613 N N . SER A 1 199 ? -8.922 -9.647 19.422 1.00 98.31 199 SER A N 1
ATOM 1614 C CA . SER A 1 199 ? -10.135 -10.472 19.486 1.00 98.31 199 SER A CA 1
ATOM 1615 C C . SER A 1 199 ? -10.988 -10.350 18.226 1.00 98.31 199 SER A C 1
ATOM 1617 O O . SER A 1 199 ? -11.560 -11.344 17.779 1.00 98.31 199 SER A O 1
ATOM 1619 N N . VAL A 1 200 ? -11.042 -9.159 17.623 1.00 98.44 200 VAL A N 1
ATOM 1620 C CA . VAL A 1 200 ? -11.833 -8.884 16.415 1.00 98.44 200 VAL A CA 1
ATOM 1621 C C . VAL A 1 200 ? -10.955 -8.224 15.361 1.00 98.44 200 VAL A C 1
ATOM 1623 O O . VAL A 1 200 ? -10.136 -7.363 15.676 1.00 98.44 200 VAL A O 1
ATOM 1626 N N . ILE A 1 201 ? -11.153 -8.644 14.113 1.00 98.38 201 ILE A N 1
ATOM 1627 C CA . ILE A 1 201 ? -10.633 -7.992 12.912 1.00 98.38 201 ILE A CA 1
ATOM 1628 C C . ILE A 1 201 ? -11.845 -7.772 12.013 1.00 98.38 201 ILE A C 1
ATOM 1630 O O . ILE A 1 201 ? -12.556 -8.745 11.736 1.00 98.38 201 ILE A O 1
ATOM 1634 N N . SER A 1 202 ? -12.101 -6.530 11.613 1.00 95.50 202 SER A N 1
ATOM 1635 C CA . SER A 1 202 ? -13.281 -6.146 10.824 1.00 95.50 202 SER A CA 1
ATOM 1636 C C . SER A 1 202 ? -12.997 -5.019 9.858 1.00 95.50 202 SER A C 1
ATOM 1638 O O . SER A 1 202 ? -12.101 -4.210 10.177 1.00 95.50 202 SER A O 1
#

Solvent-accessible surface area (backbone atoms only — not comparable to full-atom values): 10988 Å² total; per-residue (Å²): 108,36,74,44,75,58,88,69,44,37,35,44,79,46,96,70,26,40,29,38,34,39,52,85,40,30,32,31,72,41,50,47,68,58,55,38,50,54,49,25,71,73,71,72,47,88,67,50,81,52,61,56,97,37,22,41,32,34,76,49,84,52,71,69,54,50,56,48,51,52,50,53,53,60,75,45,38,68,80,45,24,21,33,68,58,46,67,30,46,32,50,74,47,46,65,94,72,71,70,83,44,72,70,49,83,55,38,32,29,39,77,72,86,66,57,43,32,37,40,15,48,20,33,43,18,84,54,62,61,97,78,46,92,76,45,38,18,55,76,35,88,78,66,77,62,30,42,36,48,38,58,70,47,49,49,53,53,46,52,55,53,40,67,73,72,41,69,67,21,31,43,31,66,31,39,49,47,43,44,86,63,26,67,50,46,67,60,45,54,49,56,51,66,70,37,89,31,47,71,44,76,85

Secondary structure (DSSP, 8-state):
-EEE--TTEEEEEETTEEEEEETTTEEEEEEHHHHHHHHHHHH-----EEEETTEEEESS--HHHHHHHHHHHHHHHHHH-EETTT-PEEEEE-GGG----BS-SSSEEEE-SSSEEEEE-B-B-S---TT-TT--STT-SS--EEEEE-HHHHHHHHHHHHHHH-SSEEEEE--SB-GGG-TTHHHHHHHHHH-TTEEEE-

Radius of gyration: 19.73 Å; Cα contacts (8 Å, |Δi|>4): 397; chains: 1; bounding box: 50×33×54 Å

Nearest PDB structures (foldseek):
  1in0-assembly2_B  TM=3.536E-01  e=4.204E-01  Haemophilus influenzae
  9gvj-assembly1_A  TM=5.466E-01  e=2.145E+00  Homo sapiens
  4k2e-assembly1_B  TM=3.832E-01  e=8.516E+00  Vibrio cholerae O1 biovar El Tor str. N16961

Foldseek 3Di:
DDWADDPQWFWDDDVQWIWIQHLNFKIFTGGPVVLQVVCCVPVVDRWDWDGDPRTIDIPDDDVVSNVVSNVVCVVCCQVGMATPQQRAREHEAEVVVVDDQEDDQAAAWDDPVALEIEHAQKAAANDQDPPQPLQGTNPRPPDRYMYGYDLVRRLVNVLVVLVVRAADHAYEQDHNYDSVSHSCSVVNVVSLVPDRRYDHYD

pLDDT: mean 93.77, std 4.65, range [73.25, 98.75]